Protein 1R6K (pdb70)

Structure (mmCIF, N/CA/C/O backbone):
data_1R6K
#
_entry.id   1R6K
#
_cell.length_a   54.86
_cell.length_b   169.90
_cell.length_c   46.11
_cell.angle_alpha   90.00
_cell.angle_beta   90.00
_cell.angle_gamma   90.00
#
_symmetry.space_group_name_H-M   'C 2 2 2'
#
loop_
_entity.id
_entity.type
_entity.pdbx_description
1 polymer 'HPV11 REGULATORY PROTEIN E2'
2 water water
#
loop_
_atom_site.group_PDB
_atom_site.id
_atom_site.type_symbol
_atom_site.label_atom_id
_atom_site.label_alt_id
_atom_site.label_comp_id
_atom_site.label_asym_id
_atom_site.label_entity_id
_atom_site.label_seq_id
_atom_site.pdbx_PDB_ins_code
_atom_site.Cartn_x
_atom_site.Cartn_y
_atom_site.Cartn_z
_atom_site.occupancy
_atom_site.B_iso_or_equiv
_atom_site.auth_seq_id
_atom_site.auth_comp_id
_atom_site.auth_asym_id
_atom_site.auth_atom_id
_atom_site.pdbx_PDB_model_num
ATOM 1 N N . ALA A 1 9 ? 52.947 22.791 32.489 1.00 59.23 3 ALA A N 1
ATOM 2 C CA . ALA A 1 9 ? 51.989 23.715 33.181 1.00 59.18 3 ALA A CA 1
ATOM 3 C C . ALA A 1 9 ? 52.532 25.144 33.120 1.00 58.95 3 ALA A C 1
ATOM 4 O O . ALA A 1 9 ? 52.019 25.997 32.383 1.00 58.91 3 ALA A O 1
ATOM 6 N N . ILE A 1 10 ? 53.585 25.382 33.900 1.00 58.70 4 ILE A N 1
ATOM 7 C CA . ILE A 1 10 ? 54.252 26.681 33.974 1.00 58.23 4 ILE A CA 1
ATOM 8 C C . ILE A 1 10 ? 54.689 27.162 32.585 1.00 57.77 4 ILE A C 1
ATOM 9 O O . ILE A 1 10 ? 54.431 28.311 32.201 1.00 57.83 4 ILE A O 1
ATOM 14 N N . ALA A 1 11 ? 55.346 26.276 31.839 1.00 57.27 5 ALA A N 1
ATOM 15 C CA . ALA A 1 11 ? 55.802 26.597 30.492 1.00 56.72 5 ALA A CA 1
ATOM 16 C C . ALA A 1 11 ? 54.606 26.977 29.610 1.00 56.45 5 ALA A C 1
ATOM 17 O O . ALA A 1 11 ? 54.742 27.757 28.654 1.00 56.46 5 ALA A O 1
ATOM 19 N N . LYS A 1 12 ? 53.437 26.423 29.929 1.00 55.58 6 LYS A N 1
ATOM 20 C CA . LYS A 1 12 ? 52.226 26.716 29.170 1.00 54.71 6 LYS A CA 1
ATOM 21 C C . LYS A 1 12 ? 51.590 28.008 29.689 1.00 54.01 6 LYS A C 1
ATOM 22 O O . LYS A 1 12 ? 51.208 28.885 28.905 1.00 54.17 6 LYS A O 1
ATOM 24 N N . ARG A 1 13 ? 51.483 28.135 31.011 1.00 52.89 7 ARG A N 1
ATOM 25 C CA . ARG A 1 13 ? 50.899 29.346 31.599 1.00 51.64 7 ARG A CA 1
ATOM 26 C C . ARG A 1 13 ? 51.711 30.578 31.167 1.00 50.42 7 ARG A C 1
ATOM 27 O O . ARG A 1 13 ? 51.150 31.577 30.698 1.00 50.22 7 ARG A O 1
ATOM 35 N N . LEU A 1 14 ? 53.032 30.498 31.316 1.00 48.81 8 LEU A N 1
ATOM 36 C CA . LEU A 1 14 ? 53.901 31.602 30.928 1.00 47.37 8 LEU A CA 1
ATOM 37 C C . LEU A 1 14 ? 53.641 31.916 29.464 1.00 46.70 8 LEU A C 1
ATOM 38 O O . LEU A 1 14 ? 53.580 33.075 29.068 1.00 45.89 8 LEU A O 1
ATOM 43 N N . ASP A 1 15 ? 53.471 30.860 28.675 1.00 46.21 9 ASP A N 1
ATOM 44 C CA . ASP A 1 15 ? 53.214 30.986 27.253 1.00 45.65 9 ASP A CA 1
ATOM 45 C C . ASP A 1 15 ? 51.897 31.706 27.023 1.00 45.13 9 ASP A C 1
ATOM 46 O O . ASP A 1 15 ? 51.838 32.696 26.296 1.00 45.45 9 ASP A O 1
ATOM 48 N N . ALA A 1 16 ? 50.830 31.215 27.637 1.00 44.81 10 ALA A N 1
ATOM 49 C CA . ALA A 1 16 ? 49.534 31.865 27.472 1.00 44.28 10 ALA A CA 1
ATOM 50 C C . ALA A 1 16 ? 49.719 33.335 27.843 1.00 43.90 10 ALA A C 1
ATOM 51 O O . ALA A 1 16 ? 49.376 34.235 27.075 1.00 43.67 10 ALA A O 1
ATOM 53 N N . CYS A 1 17 ? 50.298 33.559 29.016 1.00 43.57 11 CYS A N 1
ATOM 54 C CA . CYS A 1 17 ? 50.561 34.899 29.528 1.00 43.56 11 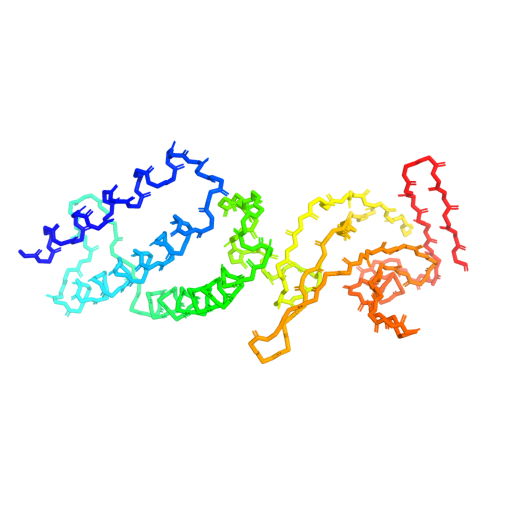CYS A CA 1
ATOM 55 C C . CYS A 1 17 ? 51.330 35.827 28.599 1.00 43.02 11 CYS A C 1
ATOM 56 O O . CYS A 1 17 ? 50.896 36.950 28.342 1.00 43.08 11 CYS A O 1
ATOM 59 N N . GLN A 1 18 ? 52.478 35.370 28.106 1.00 42.35 12 GLN A N 1
ATOM 60 C CA . GLN A 1 18 ? 53.297 36.209 27.237 1.00 42.01 12 GLN A CA 1
ATOM 61 C C . GLN A 1 18 ? 52.594 36.486 25.940 1.00 42.00 12 GLN A C 1
ATOM 62 O O . GLN A 1 18 ? 52.859 37.491 25.290 1.00 41.96 12 GLN A O 1
ATOM 68 N N . ASP A 1 19 ? 51.668 35.603 25.589 1.00 42.98 13 ASP A N 1
ATOM 69 C CA . ASP A 1 19 ? 50.870 35.756 24.376 1.00 43.76 13 ASP A CA 1
ATOM 70 C C . ASP A 1 19 ? 49.927 36.947 24.508 1.00 43.81 13 ASP A C 1
ATOM 71 O O . ASP A 1 19 ? 49.836 37.792 23.609 1.00 43.55 13 ASP A O 1
ATOM 76 N N . GLN A 1 20 ? 49.226 37.006 25.639 1.00 43.83 14 GLN A N 1
ATOM 77 C CA . GLN A 1 20 ? 48.282 38.089 25.919 1.00 43.82 14 GLN A CA 1
ATOM 78 C C . GLN A 1 20 ? 49.027 39.423 25.917 1.00 42.88 14 GLN A C 1
ATOM 79 O O . GLN A 1 20 ? 48.535 40.433 25.402 1.00 42.15 14 GLN A O 1
ATOM 85 N N . LEU A 1 21 ? 50.231 39.422 26.483 1.00 42.05 15 LEU A N 1
ATOM 86 C CA . LEU A 1 21 ? 51.036 40.641 26.509 1.00 40.94 15 LEU A CA 1
ATOM 87 C C . LEU A 1 21 ? 51.321 41.106 25.091 1.00 39.96 15 LEU A C 1
ATOM 88 O O . LEU A 1 21 ? 51.138 42.282 24.755 1.00 39.76 15 LEU A O 1
ATOM 93 N N . LEU A 1 22 ? 51.738 40.169 24.247 1.00 38.94 16 LEU A N 1
ATOM 94 C CA . LEU A 1 22 ? 52.060 40.499 22.874 1.00 37.79 16 LEU A CA 1
ATOM 95 C C . LEU A 1 22 ? 50.884 41.131 22.141 1.00 37.62 16 LEU A C 1
ATOM 96 O O . LEU A 1 22 ? 51.050 42.164 21.469 1.00 37.79 16 LEU A O 1
ATOM 101 N N . GLU A 1 23 ? 49.704 40.521 22.268 1.00 36.84 17 GLU A N 1
ATOM 102 C CA . GLU A 1 23 ? 48.514 41.044 21.615 1.00 36.54 17 GLU A CA 1
ATOM 103 C C . GLU A 1 23 ? 48.225 42.459 22.104 1.00 36.54 17 GLU A C 1
ATOM 104 O O . GLU A 1 23 ? 47.872 43.340 21.310 1.00 36.89 17 GLU A O 1
ATOM 106 N N . LEU A 1 24 ? 48.363 42.680 23.411 1.00 36.45 18 LEU A N 1
ATOM 107 C CA . LEU A 1 24 ? 48.107 43.999 23.971 1.00 36.29 18 LEU A CA 1
ATOM 108 C C . LEU A 1 24 ? 49.037 45.022 23.336 1.00 36.55 18 LEU A C 1
ATOM 109 O O . LEU A 1 24 ? 48.588 46.035 22.801 1.00 36.42 18 LEU A O 1
ATOM 114 N N . TYR A 1 25 ? 50.333 44.745 23.371 1.00 37.44 19 TYR A N 1
ATOM 115 C CA . TYR A 1 25 ? 51.324 45.645 22.781 1.00 38.65 19 TYR A CA 1
ATOM 116 C C . TYR A 1 25 ? 51.031 45.978 21.317 1.00 39.77 19 TYR A C 1
ATOM 117 O O . TYR A 1 25 ? 51.049 47.145 20.920 1.00 40.10 19 TYR A O 1
ATOM 126 N N . GLU A 1 26 ? 50.783 44.947 20.511 1.00 41.22 20 GLU A N 1
ATOM 127 C CA . GLU A 1 26 ? 50.514 45.152 19.092 1.00 43.06 20 GLU A CA 1
ATOM 128 C C . GLU A 1 26 ? 49.174 45.823 18.859 1.00 43.04 20 GLU A C 1
ATOM 129 O O . GLU A 1 26 ? 48.907 46.345 17.775 1.00 43.43 20 GLU A O 1
ATOM 135 N N . GLU A 1 27 ? 48.334 45.810 19.882 1.00 43.31 21 GLU A N 1
ATOM 136 C CA . GLU A 1 27 ? 47.006 46.384 19.787 1.00 43.68 21 GLU A CA 1
ATOM 137 C C . GLU A 1 27 ? 46.971 47.897 19.905 1.00 43.39 21 GLU A C 1
ATOM 138 O O . GLU A 1 27 ? 46.085 48.533 19.350 1.00 42.94 21 GLU A O 1
ATOM 144 N N . ASN A 1 28 ? 47.921 48.473 20.637 1.00 43.72 22 ASN A N 1
ATOM 145 C CA . ASN A 1 28 ? 47.971 49.925 20.818 1.00 43.81 22 ASN A CA 1
ATOM 146 C C . ASN A 1 28 ? 46.617 50.499 21.196 1.00 43.05 22 ASN A C 1
ATOM 147 O O . ASN A 1 28 ? 46.134 51.445 20.571 1.00 42.98 22 ASN A O 1
ATOM 152 N N . SER A 1 29 ? 45.999 49.923 22.216 1.00 42.57 23 SER A N 1
ATOM 153 C CA . SER A 1 29 ? 44.689 50.380 22.660 1.00 42.41 23 SER A CA 1
ATOM 154 C C . SER A 1 29 ? 44.723 51.790 23.262 1.00 42.41 23 SER A C 1
ATOM 155 O O . SER A 1 29 ? 45.770 52.289 23.707 1.00 42.19 23 SER A O 1
ATOM 158 N N . ILE A 1 30 ? 43.556 52.424 23.265 1.00 41.97 24 ILE A N 1
ATOM 159 C CA . ILE A 1 30 ? 43.398 53.762 23.794 1.00 41.41 24 ILE A CA 1
ATOM 160 C C . ILE A 1 30 ? 42.561 53.669 25.064 1.00 41.28 24 ILE A C 1
ATOM 161 O O . ILE A 1 30 ? 42.357 54.659 25.752 1.00 41.04 24 ILE A O 1
ATOM 166 N N . ASP A 1 31 ? 42.090 52.463 25.377 1.00 41.63 25 ASP A N 1
ATOM 167 C CA . ASP A 1 31 ? 41.297 52.246 26.582 1.00 41.94 25 ASP A CA 1
ATOM 168 C C . ASP A 1 31 ? 42.167 51.774 27.749 1.00 41.63 25 ASP A C 1
ATOM 169 O O . ASP A 1 31 ? 42.864 50.753 27.685 1.00 41.11 25 ASP A O 1
ATOM 174 N N . ILE A 1 32 ? 42.088 52.564 28.814 1.00 41.13 26 ILE A N 1
ATOM 175 C CA . ILE A 1 32 ? 42.804 52.378 30.059 1.00 40.28 26 ILE A CA 1
ATOM 176 C C . ILE A 1 32 ? 42.601 50.992 30.657 1.00 40.38 26 ILE A C 1
ATOM 177 O O . ILE A 1 32 ? 43.480 50.476 31.339 1.00 40.67 26 ILE A O 1
ATOM 182 N N . HIS A 1 33 ? 41.4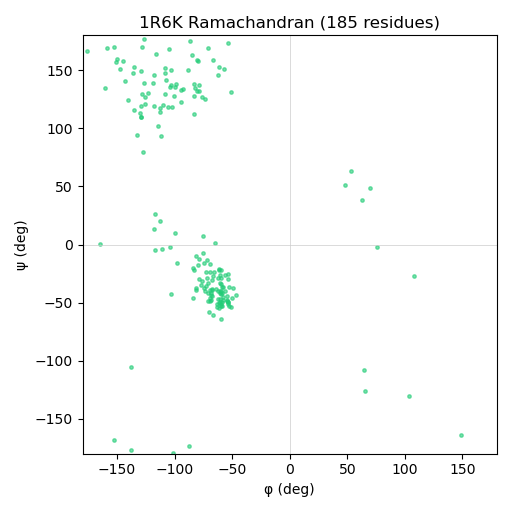47 50.384 30.405 1.00 40.70 27 HIS A N 1
ATOM 183 C CA . HIS A 1 33 ? 41.166 49.052 30.950 1.00 41.03 27 HIS A CA 1
ATOM 184 C C . HIS A 1 33 ? 42.072 47.976 30.354 1.00 41.27 27 HIS A C 1
ATOM 185 O O . HIS A 1 33 ? 42.353 46.952 30.989 1.00 41.66 27 HIS A O 1
ATOM 192 N N . LYS A 1 34 ? 42.539 48.219 29.136 1.00 41.64 28 LYS A N 1
ATOM 193 C CA . LYS A 1 34 ? 43.439 47.292 28.468 1.00 41.69 28 LYS A CA 1
ATOM 194 C C . LYS A 1 34 ? 44.817 47.417 29.102 1.00 40.99 28 LYS A C 1
ATOM 195 O O . LYS A 1 34 ? 45.534 46.421 29.273 1.00 41.88 28 LYS A O 1
ATOM 201 N N . HIS A 1 35 ? 45.192 48.644 29.449 1.00 39.38 29 HIS A N 1
ATOM 202 C CA . HIS A 1 35 ? 46.493 48.878 30.064 1.00 38.32 29 HIS A CA 1
ATOM 203 C C . HIS A 1 35 ? 46.534 48.373 31.495 1.00 38.18 29 HIS A C 1
ATOM 204 O O . HIS A 1 35 ? 47.601 48.078 32.026 1.00 37.59 29 HIS A O 1
ATOM 211 N N . ILE A 1 36 ? 45.365 48.271 32.119 1.00 38.13 30 ILE A N 1
ATOM 212 C CA . ILE A 1 36 ? 45.295 47.722 33.455 1.00 37.83 30 ILE A CA 1
ATOM 213 C C . ILE A 1 36 ? 45.574 46.241 33.297 1.00 38.52 30 ILE A C 1
ATOM 214 O O . ILE A 1 36 ? 46.154 45.606 34.170 1.00 38.65 30 ILE A O 1
ATOM 219 N N . MET A 1 37 ? 45.137 45.685 32.175 1.00 39.31 31 MET A N 1
ATOM 220 C CA . MET A 1 37 ? 45.388 44.267 31.876 1.00 40.22 31 MET A CA 1
ATOM 221 C C . MET A 1 37 ? 46.867 44.024 31.587 1.00 40.12 31 MET A C 1
ATOM 222 O O . MET A 1 37 ? 47.463 43.057 32.073 1.00 40.51 31 MET A O 1
ATOM 227 N N . HIS A 1 38 ? 47.460 44.886 30.771 1.00 39.43 32 HIS A N 1
ATOM 228 C CA . HIS A 1 38 ? 48.889 44.754 30.475 1.00 38.81 32 HIS A CA 1
ATOM 229 C C . HIS A 1 38 ? 49.654 44.632 31.799 1.00 37.77 32 HIS A C 1
ATOM 230 O O . HIS A 1 38 ? 50.396 43.675 32.015 1.00 37.36 32 HIS A O 1
ATOM 237 N N . TRP A 1 39 ? 49.440 45.591 32.696 1.00 36.56 33 TRP A N 1
ATOM 238 C CA . TRP A 1 39 ? 50.088 45.565 34.000 1.00 35.34 33 TRP A CA 1
ATOM 239 C C . TRP A 1 39 ? 49.719 44.299 34.788 1.00 36.19 33 TRP A C 1
ATOM 240 O O . TRP A 1 39 ? 50.547 43.760 35.549 1.00 35.73 33 TRP A O 1
ATOM 251 N N . LYS A 1 40 ? 48.487 43.814 34.610 1.00 36.10 34 LYS A N 1
ATOM 252 C CA . LYS A 1 40 ? 48.080 42.606 35.319 1.00 36.91 34 LYS A CA 1
ATOM 253 C C . LYS A 1 40 ? 48.867 41.408 34.738 1.00 37.07 34 LYS A C 1
ATOM 254 O O . LYS A 1 40 ? 49.311 40.520 35.478 1.00 36.53 34 LYS A O 1
ATOM 260 N N . CYS A 1 41 ? 49.064 41.391 33.419 1.00 37.01 35 CYS A N 1
ATOM 261 C CA . CYS A 1 41 ? 49.833 40.314 32.802 1.00 37.69 35 CYS A CA 1
ATOM 262 C C . CYS A 1 41 ? 51.315 40.453 33.169 1.00 37.68 35 CYS A C 1
ATOM 263 O O . CYS A 1 41 ? 51.986 39.462 33.452 1.00 37.69 35 CYS A O 1
ATOM 266 N N . ILE A 1 42 ? 51.842 41.674 33.146 1.00 37.55 36 ILE A N 1
ATOM 267 C CA . ILE A 1 42 ? 53.241 41.863 33.524 1.00 37.13 36 ILE A CA 1
ATOM 268 C C . ILE A 1 42 ? 53.461 41.219 34.895 1.00 38.02 36 ILE A C 1
ATOM 269 O O . ILE A 1 42 ? 54.519 40.640 35.162 1.00 38.15 36 ILE A O 1
ATOM 274 N N . ARG A 1 43 ? 52.468 41.319 35.771 1.00 38.63 37 ARG A N 1
ATOM 275 C CA . ARG A 1 43 ? 52.614 40.734 37.105 1.00 40.40 37 ARG A CA 1
ATOM 276 C C . ARG A 1 43 ? 52.652 39.195 37.020 1.00 40.31 37 ARG A C 1
ATOM 277 O O . ARG A 1 43 ? 53.481 38.545 37.657 1.00 39.36 37 ARG A O 1
ATOM 285 N N . LEU A 1 44 ? 51.759 38.629 36.208 1.00 41.45 38 LEU A N 1
ATOM 286 C CA . LEU A 1 44 ? 51.670 37.183 36.028 1.00 41.81 38 LEU A CA 1
ATOM 287 C C . LEU A 1 44 ? 52.976 36.659 35.443 1.00 42.31 38 LEU A C 1
ATOM 288 O O . LEU A 1 44 ? 53.516 35.675 35.941 1.00 43.18 38 LEU A O 1
ATOM 293 N N . GLU A 1 45 ? 53.486 37.322 34.404 1.00 42.63 39 GLU A N 1
ATOM 294 C CA . GLU A 1 45 ? 54.742 36.915 33.767 1.00 43.21 39 GLU A CA 1
ATOM 295 C C . GLU A 1 45 ? 55.886 36.933 34.778 1.00 43.32 39 GLU A C 1
ATOM 296 O O . GLU A 1 45 ? 56.777 36.091 34.750 1.00 43.39 39 GLU A O 1
ATOM 302 N N . SER A 1 46 ? 55.857 37.906 35.674 1.00 44.28 40 SER A N 1
ATOM 303 C CA . SER A 1 46 ? 56.887 38.052 36.692 1.00 45.22 40 SER A CA 1
ATOM 304 C C . SER A 1 46 ? 56.692 37.029 37.803 1.00 45.92 40 SER A C 1
ATOM 305 O O . SER A 1 46 ? 57.656 36.585 38.442 1.00 45.94 40 SER A O 1
ATOM 308 N N . VAL A 1 47 ? 55.435 36.674 38.057 1.00 46.30 41 VAL A N 1
ATOM 309 C CA . VAL A 1 47 ? 55.155 35.672 39.069 1.00 46.45 41 VAL A CA 1
ATOM 310 C C . VAL A 1 47 ? 55.739 34.397 38.475 1.00 46.73 41 VAL A C 1
ATOM 311 O O . VAL A 1 47 ? 56.654 33.802 39.037 1.00 46.87 41 VAL A O 1
ATOM 315 N N . LEU A 1 48 ? 55.220 34.005 37.312 1.00 46.80 42 LEU A N 1
ATOM 316 C CA . LEU A 1 48 ? 55.660 32.781 36.651 1.00 46.93 42 LEU A CA 1
ATOM 317 C C . LEU A 1 48 ? 57.165 32.674 36.425 1.00 47.10 42 LEU A C 1
ATOM 318 O O . LEU A 1 48 ? 57.762 31.650 36.758 1.00 46.76 42 LEU A O 1
ATOM 323 N N . LEU A 1 49 ? 57.786 33.713 35.873 1.00 47.62 43 LEU A N 1
ATOM 324 C CA . LEU A 1 49 ? 59.223 33.646 35.631 1.00 48.64 43 LEU A CA 1
ATOM 325 C C . LEU A 1 49 ? 59.926 33.459 36.958 1.00 49.56 43 LEU A C 1
ATOM 326 O O . LEU A 1 49 ? 61.022 32.907 37.018 1.00 49.75 43 LEU A O 1
ATOM 331 N N . HIS A 1 50 ? 59.286 33.919 38.026 1.00 51.06 44 HIS A N 1
ATOM 332 C CA . HIS A 1 50 ? 59.843 33.781 39.370 1.00 52.10 44 HIS A CA 1
ATOM 333 C C . HIS A 1 50 ? 59.805 32.298 39.733 1.00 53.09 44 HIS A C 1
ATOM 334 O O . HIS A 1 50 ? 60.801 31.720 40.196 1.00 53.15 44 HIS A O 1
ATOM 341 N N . LYS A 1 51 ? 58.639 31.696 39.508 1.00 53.99 45 LYS A N 1
ATOM 342 C CA . LYS A 1 51 ? 58.412 30.281 39.772 1.00 55.02 45 LYS A CA 1
ATOM 343 C C . LYS A 1 51 ? 59.345 29.446 38.891 1.00 55.53 45 LYS A C 1
ATOM 344 O O . LYS A 1 51 ? 59.906 28.443 39.341 1.00 55.49 45 LYS A O 1
ATOM 350 N N . ALA A 1 52 ? 59.515 29.875 37.638 1.00 56.17 46 ALA A N 1
ATOM 351 C CA . ALA A 1 52 ? 60.388 29.193 36.668 1.00 56.48 46 ALA A CA 1
ATOM 352 C C . ALA A 1 52 ? 61.860 29.097 37.107 1.00 56.59 46 ALA A C 1
ATOM 353 O O . ALA A 1 52 ? 62.450 28.016 37.065 1.00 56.58 46 ALA A O 1
ATOM 355 N N . LYS A 1 53 ? 62.461 30.213 37.511 1.00 56.84 47 LYS A N 1
ATOM 356 C CA . 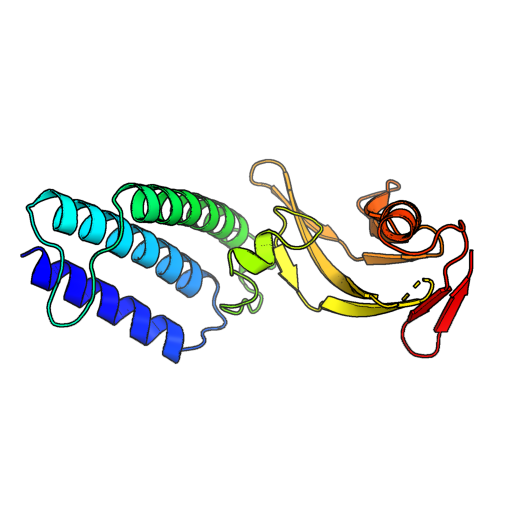LYS A 1 53 ? 63.853 30.171 37.956 1.00 57.78 47 LYS A CA 1
ATOM 357 C C . LYS A 1 53 ? 63.926 29.528 39.350 1.00 58.86 47 LYS A C 1
ATOM 358 O O . LYS A 1 53 ? 64.996 29.113 39.818 1.00 58.65 47 LYS A O 1
ATOM 364 N N . GLN A 1 54 ? 62.777 29.454 40.012 1.00 59.93 48 GLN A N 1
ATOM 365 C CA . GLN A 1 54 ? 62.714 28.840 41.327 1.00 61.28 48 GLN A CA 1
ATOM 366 C C . GLN A 1 54 ? 62.835 27.323 41.158 1.00 62.02 48 GLN A C 1
ATOM 367 O O . GLN A 1 54 ? 63.522 26.660 41.931 1.00 62.58 48 GLN A O 1
ATOM 369 N N . MET A 1 55 ? 62.177 26.789 40.128 1.00 62.84 49 MET A N 1
ATOM 370 C CA . MET A 1 55 ? 62.192 25.355 39.845 1.00 63.28 49 MET A CA 1
ATOM 371 C C . MET A 1 55 ? 63.476 24.815 39.218 1.00 63.41 49 MET A C 1
ATOM 372 O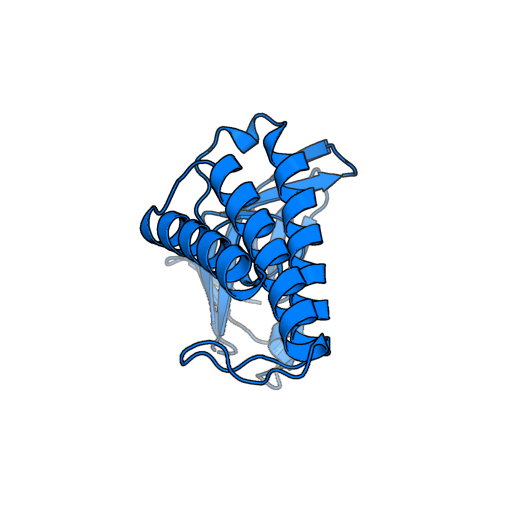 O . MET A 1 55 ? 63.507 23.653 38.808 1.00 63.73 49 MET A O 1
ATOM 377 N N . GLY A 1 56 ? 64.519 25.635 39.117 1.00 63.52 50 GLY A N 1
ATOM 378 C CA . GLY A 1 56 ? 65.766 25.147 38.541 1.00 63.49 50 GLY A CA 1
ATOM 379 C C . GLY A 1 56 ? 66.123 25.669 37.156 1.00 63.44 50 GLY A C 1
ATOM 380 O O . GLY A 1 56 ? 67.301 25.749 36.788 1.00 63.65 50 GLY A O 1
ATOM 381 N N . LEU A 1 57 ? 65.108 26.032 36.384 1.00 63.05 51 LEU A N 1
ATOM 382 C CA . LEU A 1 57 ? 65.316 26.536 35.037 1.00 62.59 51 LEU A CA 1
ATOM 383 C C . LEU A 1 57 ? 66.292 27.715 34.989 1.00 62.15 51 LEU A C 1
ATOM 384 O O . LEU A 1 57 ? 66.734 28.216 36.023 1.00 62.54 51 LEU A O 1
ATOM 389 N N . SER A 1 58 ? 66.635 28.134 33.775 1.00 61.55 52 SER A N 1
ATOM 390 C CA . SER A 1 58 ? 67.540 29.260 33.530 1.00 61.05 52 SER A CA 1
ATOM 391 C C . SER A 1 58 ? 67.345 29.627 32.057 1.00 60.75 52 SER A C 1
ATOM 392 O O . SER A 1 58 ? 67.980 30.541 31.520 1.00 60.60 52 SER A O 1
ATOM 395 N N . HIS A 1 59 ? 66.454 28.874 31.422 1.00 60.14 53 HIS A N 1
ATOM 396 C CA . HIS A 1 59 ? 66.105 29.043 30.025 1.00 59.72 53 HIS A CA 1
ATOM 397 C C . HIS A 1 59 ? 64.757 28.369 29.792 1.00 59.54 53 HIS A C 1
ATOM 398 O O . HIS A 1 59 ? 64.512 27.251 30.271 1.00 59.90 53 HIS A O 1
ATOM 405 N N . ILE A 1 60 ? 63.875 29.062 29.083 1.00 58.36 54 ILE A N 1
ATOM 406 C CA . ILE A 1 60 ? 62.565 28.525 28.748 1.00 57.41 54 ILE A CA 1
ATOM 407 C C . ILE A 1 60 ? 62.468 28.756 27.252 1.00 56.54 54 ILE A C 1
ATOM 408 O O . ILE A 1 60 ? 62.410 29.905 26.797 1.00 56.71 54 ILE A O 1
ATOM 413 N N . GLY A 1 61 ? 62.459 27.677 26.478 1.00 55.16 55 GLY A N 1
ATOM 414 C CA . GLY A 1 61 ? 62.441 27.855 25.040 1.00 53.61 55 GLY A CA 1
ATOM 415 C C . GLY A 1 61 ? 63.785 28.507 24.760 1.00 52.39 55 GLY A C 1
ATOM 416 O O . GL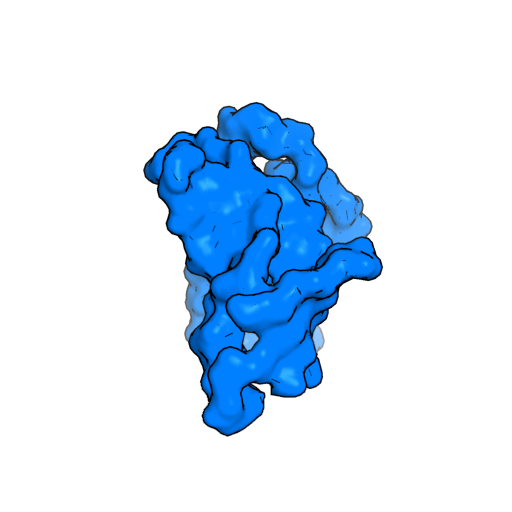Y A 1 61 ? 64.826 27.987 25.178 1.00 52.02 55 GLY A O 1
ATOM 417 N N . LEU A 1 62 ? 63.787 29.647 24.084 1.00 51.01 56 LEU A N 1
ATOM 418 C CA . LEU A 1 62 ? 65.048 30.319 23.815 1.00 50.10 56 LEU A CA 1
ATOM 419 C C . LEU A 1 62 ? 65.236 31.532 24.722 1.00 50.34 56 LEU A C 1
ATOM 420 O O . LEU A 1 62 ? 66.264 32.195 24.659 1.00 50.44 56 LEU A O 1
ATOM 425 N N . GLN A 1 63 ? 64.239 31.816 25.562 1.00 50.56 57 GLN A N 1
ATOM 426 C CA . GLN A 1 63 ? 64.272 32.975 26.466 1.00 50.02 57 GLN A CA 1
ATOM 427 C C . GLN A 1 63 ? 65.077 32.750 27.737 1.00 49.42 57 GLN A C 1
ATOM 428 O O . GLN A 1 63 ? 64.908 31.743 28.422 1.00 49.42 57 GLN A O 1
ATOM 434 N N . VAL A 1 64 ? 65.939 33.703 28.066 1.00 48.48 58 VAL A N 1
ATOM 435 C CA . VAL A 1 64 ? 66.744 33.589 29.279 1.00 47.44 58 VAL A CA 1
ATOM 436 C C . VAL A 1 64 ? 65.890 33.966 30.492 1.00 47.34 58 VAL A C 1
ATOM 437 O O . VAL A 1 64 ? 65.213 34.987 30.479 1.00 46.86 58 VAL A O 1
ATOM 441 N N . VAL A 1 65 ? 65.914 33.150 31.537 1.00 47.27 59 VAL A N 1
ATOM 442 C CA . VAL A 1 65 ? 65.159 33.471 32.741 1.00 46.46 59 VAL A CA 1
ATOM 443 C C . VAL A 1 65 ? 65.946 34.513 33.518 1.00 47.36 59 VAL A C 1
ATOM 444 O O . VAL A 1 65 ? 67.165 34.408 33.641 1.00 47.98 59 VAL A O 1
ATOM 448 N N . PRO A 1 66 ? 65.268 35.540 34.046 1.00 47.82 60 PRO A N 1
ATOM 449 C CA . PRO A 1 66 ? 65.992 36.577 34.794 1.00 46.29 60 PRO A CA 1
ATOM 450 C C . PRO A 1 66 ? 66.215 36.285 36.279 1.00 47.40 60 PRO A C 1
ATOM 451 O O . PRO A 1 66 ? 65.732 35.281 36.819 1.00 47.23 60 PRO A O 1
ATOM 455 N N . PRO A 1 67 ? 66.962 37.166 36.965 1.00 48.63 61 PRO A N 1
ATOM 456 C CA . PRO A 1 67 ? 67.236 36.998 38.400 1.00 47.92 61 PRO A CA 1
ATOM 457 C C . PRO A 1 67 ? 65.947 37.027 39.226 1.00 48.88 61 PRO A C 1
ATOM 458 O O . PRO A 1 67 ? 64.952 37.655 38.827 1.00 49.52 61 PRO A O 1
ATOM 462 N N . LEU A 1 68 ? 65.956 36.355 40.374 1.00 49.23 62 LEU A N 1
ATOM 463 C CA . LEU A 1 68 ? 64.767 36.333 41.226 1.00 49.44 62 LEU A CA 1
ATOM 464 C C . LEU A 1 68 ? 64.379 37.737 41.686 1.00 49.26 62 LEU A C 1
ATOM 465 O O . LEU A 1 68 ? 63.195 38.039 41.863 1.00 49.41 62 LEU A O 1
ATOM 470 N N . THR A 1 69 ? 65.387 38.583 41.887 1.00 48.81 63 THR A N 1
ATOM 471 C CA . THR A 1 69 ? 65.160 39.944 42.336 1.00 48.22 63 THR A CA 1
ATOM 472 C C . THR A 1 69 ? 64.534 40.735 41.215 1.00 47.25 63 THR A C 1
ATOM 473 O O . THR A 1 69 ? 63.535 41.422 41.421 1.00 47.53 63 THR A O 1
ATOM 477 N N . VAL A 1 70 ? 65.128 40.618 40.028 1.00 46.74 64 VAL A N 1
ATOM 478 C CA . VAL A 1 70 ? 64.654 41.287 38.817 1.00 45.51 64 VAL A CA 1
ATOM 479 C C . VAL A 1 70 ? 63.134 41.115 38.662 1.00 45.12 64 VAL A C 1
ATOM 480 O O . VAL A 1 70 ? 62.416 42.071 38.346 1.00 44.65 64 VAL A O 1
ATOM 484 N N . SER A 1 71 ? 62.644 39.906 38.914 1.00 44.57 65 SER A N 1
ATOM 485 C CA . SER A 1 71 ? 61.214 39.632 38.804 1.00 44.25 65 SER A CA 1
ATOM 486 C C . SER A 1 71 ? 60.452 40.182 39.999 1.00 43.76 65 SER A C 1
ATOM 487 O O . SER A 1 71 ? 59.297 40.615 39.875 1.00 43.62 65 SER A O 1
ATOM 490 N N . GLU A 1 72 ? 61.085 40.148 41.166 1.00 42.88 66 GLU A N 1
ATOM 491 C CA . GLU A 1 72 ? 60.439 40.665 42.366 1.00 42.21 66 GLU A CA 1
ATOM 492 C C . GLU A 1 72 ? 60.138 42.155 42.131 1.00 41.64 66 GLU A C 1
ATOM 493 O O . GLU A 1 72 ? 59.010 42.607 42.334 1.00 41.54 66 GLU A O 1
ATOM 495 N N . THR A 1 73 ? 61.144 42.901 41.674 1.00 40.97 67 THR A N 1
ATOM 496 C CA . THR A 1 73 ? 60.992 44.324 41.394 1.00 40.47 67 THR A CA 1
ATOM 497 C C . THR A 1 73 ? 59.924 44.629 40.353 1.00 40.57 67 THR A C 1
ATOM 498 O O . THR A 1 73 ? 59.018 45.444 40.575 1.00 40.83 67 THR A O 1
ATOM 502 N N . LYS A 1 74 ? 60.037 43.976 39.207 1.00 39.97 68 LYS A N 1
ATOM 503 C CA . LYS A 1 74 ? 59.094 44.195 38.133 1.00 39.45 68 LYS A CA 1
ATOM 504 C C . LYS A 1 74 ? 57.682 43.815 38.598 1.00 38.52 68 LYS A C 1
ATOM 505 O O . LYS A 1 74 ? 56.710 44.515 38.317 1.00 38.35 68 LYS A O 1
ATOM 511 N N . GLY A 1 75 ? 57.560 42.706 39.317 1.00 37.96 69 GLY A N 1
ATOM 512 C CA . GLY A 1 75 ? 56.245 42.322 39.797 1.00 37.02 69 GLY A CA 1
ATOM 513 C C . GLY A 1 75 ? 55.715 43.369 40.769 1.00 36.84 69 GLY A C 1
ATOM 514 O O . GLY A 1 75 ? 54.527 43.710 40.778 1.00 36.81 69 GLY A O 1
ATOM 515 N N . HIS A 1 76 ? 56.614 43.903 41.587 1.00 36.74 70 HIS A N 1
ATOM 516 C CA . HIS A 1 76 ? 56.238 44.904 42.574 1.00 36.79 70 HIS A CA 1
ATOM 517 C C . HIS A 1 76 ? 55.724 46.164 41.893 1.00 36.85 70 HIS A C 1
ATOM 518 O O . HIS A 1 76 ? 54.632 46.661 42.215 1.00 36.18 70 HIS A O 1
ATOM 525 N N . ASN A 1 77 ? 56.504 46.681 40.949 1.00 37.19 71 ASN A N 1
ATOM 526 C CA . ASN A 1 77 ? 56.087 47.884 40.232 1.00 37.92 71 ASN A CA 1
ATOM 527 C C . ASN A 1 77 ? 54.757 47.679 39.517 1.00 38.40 71 ASN A C 1
ATOM 528 O O . ASN A 1 77 ? 53.903 48.567 39.520 1.00 39.09 71 ASN A O 1
ATOM 533 N N . ALA A 1 78 ? 54.574 46.517 38.901 1.00 38.29 72 ALA A N 1
ATOM 534 C CA . ALA A 1 78 ? 53.333 46.238 38.178 1.00 38.43 72 ALA A CA 1
ATOM 535 C C . ALA A 1 78 ? 52.090 46.439 39.035 1.00 38.46 72 ALA A C 1
ATOM 536 O O . ALA A 1 78 ? 51.132 47.072 38.606 1.00 38.43 72 ALA A O 1
ATOM 538 N N . ILE A 1 79 ? 52.106 45.893 40.248 1.00 39.50 73 ILE A N 1
ATOM 539 C CA . ILE A 1 79 ? 50.972 46.004 41.172 1.00 40.38 73 ILE A CA 1
ATOM 540 C C . ILE A 1 79 ? 50.689 47.454 41.552 1.00 40.48 73 ILE A C 1
ATOM 541 O O . ILE A 1 79 ? 49.547 47.821 41.851 1.00 40.56 73 ILE A O 1
ATOM 546 N N . GLU A 1 80 ? 51.738 48.270 41.529 1.00 40.67 74 GLU A N 1
ATOM 547 C CA . GLU A 1 80 ? 51.639 49.693 41.850 1.00 40.82 74 GLU A CA 1
ATOM 548 C C . GLU A 1 80 ? 50.877 50.331 40.696 1.00 40.27 74 GLU A C 1
ATOM 549 O O . GLU A 1 80 ? 49.829 50.935 40.885 1.00 39.69 74 GLU A O 1
ATOM 555 N N . MET A 1 81 ? 51.410 50.181 39.492 1.00 40.52 75 MET A N 1
ATOM 556 C CA . MET A 1 81 ? 50.775 50.722 38.291 1.00 40.66 75 MET A CA 1
ATOM 557 C C . MET A 1 81 ? 49.363 50.164 38.135 1.00 40.24 75 MET A C 1
ATOM 558 O O . MET A 1 81 ? 48.442 50.864 37.688 1.00 39.36 75 MET A O 1
ATOM 563 N N . GLN A 1 82 ? 49.195 48.897 38.504 1.00 39.68 76 GLN A N 1
ATOM 564 C CA . GLN A 1 82 ? 47.891 48.258 38.397 1.00 39.90 76 GLN A CA 1
ATOM 565 C C . GLN A 1 82 ? 46.877 48.968 39.267 1.00 40.05 76 GLN A C 1
ATOM 566 O O . GLN A 1 82 ? 45.798 49.328 38.809 1.00 40.70 76 GLN A O 1
ATOM 572 N N . MET A 1 83 ? 47.235 49.178 40.528 1.00 40.07 77 MET A N 1
ATOM 573 C CA . MET A 1 83 ? 46.330 49.824 41.468 1.00 39.89 77 MET A CA 1
ATOM 574 C C . MET A 1 83 ? 46.051 51.288 41.179 1.00 39.80 77 MET A C 1
ATOM 575 O O . MET A 1 83 ? 44.923 51.744 41.334 1.00 40.94 77 MET A O 1
ATOM 580 N N . HIS A 1 84 ? 47.057 52.031 40.752 1.00 39.32 78 HIS A N 1
ATOM 581 C CA . HIS A 1 84 ? 46.833 53.438 40.466 1.00 38.08 78 HIS A CA 1
ATOM 582 C C . HIS A 1 84 ? 45.929 53.635 39.270 1.00 37.40 78 HIS A C 1
ATOM 583 O O . HIS A 1 84 ? 45.085 54.534 39.270 1.00 36.86 78 HIS A O 1
ATOM 590 N N . LEU A 1 85 ? 46.085 52.788 38.260 1.00 36.83 79 LEU A N 1
ATOM 591 C CA . LEU A 1 85 ? 45.256 52.900 37.067 1.00 37.27 79 LEU A CA 1
ATOM 592 C C . LEU A 1 85 ? 43.806 52.555 37.357 1.00 38.02 79 LEU A C 1
ATOM 593 O O . LEU A 1 85 ? 42.882 53.235 36.878 1.00 37.76 79 LEU A O 1
ATOM 598 N N . GLU A 1 86 ? 43.601 51.503 38.143 1.00 39.03 80 GLU A N 1
ATOM 599 C CA . GLU A 1 86 ? 42.249 51.102 38.483 1.00 40.25 80 GLU A CA 1
ATOM 600 C C . GLU A 1 86 ? 41.523 52.228 39.196 1.00 40.26 80 GLU A C 1
ATOM 601 O O . GLU A 1 86 ? 40.337 52.473 38.937 1.00 40.45 80 GLU A O 1
ATOM 607 N N . SER A 1 87 ? 42.233 52.927 40.080 1.00 40.35 81 SER A N 1
ATOM 608 C CA . SER A 1 87 ? 41.625 54.039 40.803 1.00 40.29 81 SER A CA 1
ATOM 609 C C . SER A 1 87 ? 41.200 55.085 39.777 1.00 40.16 81 SER A C 1
ATOM 610 O O . SER A 1 87 ? 40.035 55.456 39.719 1.00 40.16 81 SER A O 1
ATOM 613 N N . LEU A 1 88 ? 42.143 55.528 38.943 1.00 40.36 82 LEU A N 1
ATOM 614 C CA . LEU A 1 88 ? 41.871 56.532 37.912 1.00 39.96 82 LEU A CA 1
ATOM 615 C C . LEU A 1 88 ? 40.712 56.134 37.010 1.00 40.69 82 LEU A C 1
ATOM 616 O O . LEU A 1 88 ? 39.842 56.946 36.695 1.00 41.12 82 LEU A O 1
ATOM 621 N N . ALA A 1 89 ? 40.710 54.875 36.596 1.00 41.21 83 ALA A N 1
ATOM 622 C CA . ALA A 1 89 ? 39.680 54.347 35.706 1.00 41.89 83 ALA A CA 1
ATOM 623 C C . ALA A 1 89 ? 38.233 54.559 36.175 1.00 42.35 83 ALA A C 1
ATOM 624 O O . ALA A 1 89 ? 37.310 54.587 35.356 1.00 42.25 83 ALA A O 1
ATOM 626 N N . LYS A 1 90 ? 38.038 54.694 37.483 1.00 43.14 84 LYS A N 1
ATOM 627 C CA . LYS A 1 90 ? 36.702 54.911 38.049 1.00 43.80 84 LYS A CA 1
ATOM 628 C C . LYS A 1 90 ? 36.205 56.341 37.828 1.00 44.14 84 LYS A C 1
ATOM 629 O O . LYS A 1 90 ? 35.045 56.652 38.124 1.00 44.91 84 LYS A O 1
ATOM 635 N N . THR A 1 91 ? 37.070 57.213 37.314 1.00 43.85 85 THR A N 1
ATOM 636 C CA . THR A 1 91 ? 36.670 58.599 37.102 1.00 43.13 85 THR A CA 1
ATOM 637 C C . THR A 1 91 ? 36.312 58.961 35.680 1.00 42.67 85 THR A C 1
ATOM 638 O O . THR A 1 91 ? 36.358 58.139 34.767 1.00 42.94 85 THR A O 1
ATOM 642 N N . GLN A 1 92 ? 35.959 60.223 35.511 1.00 42.64 86 GLN A N 1
ATOM 643 C CA . GLN A 1 92 ? 35.575 60.767 34.222 1.00 42.43 86 GLN A CA 1
ATOM 644 C C . GLN A 1 92 ? 36.819 60.867 33.362 1.00 42.06 86 GLN A C 1
ATOM 645 O O . GLN A 1 92 ? 36.732 61.094 32.145 1.00 42.00 86 GLN A O 1
ATOM 651 N N . TYR A 1 93 ? 37.978 60.733 34.006 1.00 41.27 87 TYR A N 1
ATOM 652 C CA . TYR A 1 93 ? 39.246 60.825 33.299 1.00 40.95 87 TYR A CA 1
ATOM 653 C C . TYR A 1 93 ? 39.554 59.473 32.691 1.00 40.96 87 TYR A C 1
ATOM 654 O O . TYR A 1 93 ? 40.313 59.360 31.736 1.00 40.97 87 TYR A O 1
ATOM 663 N N . GLY A 1 94 ? 38.942 58.439 33.244 1.00 41.51 88 GLY A N 1
ATOM 664 C CA . GLY A 1 94 ? 39.174 57.107 32.727 1.00 41.71 88 GLY A CA 1
ATOM 665 C C . GLY A 1 94 ? 38.589 56.886 31.344 1.00 41.89 88 GLY A C 1
ATOM 666 O O . GLY A 1 94 ? 39.059 56.010 30.628 1.00 42.41 88 GLY A O 1
ATOM 667 N N . VAL A 1 95 ? 37.574 57.660 30.959 1.00 41.62 89 VAL A N 1
ATOM 668 C CA . VAL A 1 95 ? 36.955 57.481 29.649 1.00 41.73 89 VAL A CA 1
ATOM 669 C C . VAL A 1 95 ? 37.761 58.174 28.564 1.00 41.73 89 VAL A C 1
ATOM 670 O O . VAL A 1 95 ? 37.495 58.005 27.365 1.00 41.90 89 VAL A O 1
ATOM 674 N N . GLU A 1 96 ? 38.739 58.969 28.986 1.00 41.47 90 GLU A N 1
ATOM 675 C CA . GLU A 1 96 ? 39.593 59.671 28.037 1.00 41.57 90 GLU A CA 1
ATOM 676 C C . GLU A 1 96 ? 40.499 58.647 27.351 1.00 41.12 90 GLU A C 1
ATOM 677 O O . GLU A 1 96 ? 40.562 57.480 27.762 1.00 41.29 90 GLU A O 1
ATOM 683 N N . PRO A 1 97 ? 41.197 59.063 26.287 1.00 40.63 91 PRO A N 1
ATOM 684 C CA . PRO A 1 97 ? 42.105 58.161 25.565 1.00 40.56 91 PRO A CA 1
ATOM 685 C C . PRO A 1 97 ? 43.396 57.984 26.379 1.00 40.66 91 PRO A C 1
ATOM 686 O O . PRO A 1 97 ? 44.025 58.970 26.755 1.00 40.92 91 PRO A O 1
ATOM 690 N N . TRP A 1 98 ? 43.793 56.746 26.654 1.00 40.74 92 TRP A N 1
ATOM 691 C CA . TRP A 1 98 ? 45.021 56.504 27.401 1.00 40.50 92 TRP A CA 1
ATOM 692 C C . TRP A 1 98 ? 45.930 55.501 26.688 1.00 40.66 92 TRP A C 1
ATOM 693 O O . TRP A 1 98 ? 45.634 54.305 26.631 1.00 40.21 92 TRP A O 1
ATOM 704 N N . THR A 1 99 ? 47.050 55.988 26.157 1.00 40.86 93 THR A N 1
ATOM 705 C CA . THR A 1 99 ? 47.981 55.117 25.458 1.00 41.00 93 THR A CA 1
ATOM 706 C C . THR A 1 99 ? 48.902 54.325 26.377 1.00 41.04 93 THR A C 1
ATOM 707 O O . THR A 1 99 ? 49.127 54.682 27.536 1.00 40.85 93 THR A O 1
ATOM 711 N N . LEU A 1 100 ? 49.427 53.235 25.830 1.00 41.68 94 LEU A N 1
ATOM 712 C CA . LEU A 1 100 ? 50.321 52.353 26.558 1.00 42.74 94 LEU A CA 1
ATOM 713 C C . LEU A 1 100 ? 51.512 53.150 27.094 1.00 42.80 94 LEU A C 1
ATOM 714 O O . LEU A 1 100 ? 52.122 52.785 28.099 1.00 42.42 94 LEU A O 1
ATOM 719 N N . GLN A 1 101 ? 51.825 54.251 26.419 1.00 42.63 95 GLN A N 1
ATOM 720 C CA . GLN A 1 101 ? 52.922 55.110 26.831 1.00 42.47 95 GLN A CA 1
ATOM 721 C C . GLN A 1 101 ? 52.480 56.045 27.961 1.00 41.89 95 GLN A C 1
ATOM 722 O O . GLN A 1 101 ? 53.242 56.314 28.896 1.00 42.08 95 GLN A O 1
ATOM 728 N N . ASP A 1 102 ? 51.255 56.552 27.873 1.00 40.69 96 ASP A N 1
ATOM 729 C CA . ASP A 1 102 ? 50.752 57.436 28.907 1.00 39.53 96 ASP A CA 1
ATOM 730 C C . ASP A 1 102 ? 50.716 56.680 30.217 1.00 39.36 96 ASP A C 1
ATOM 731 O O . ASP A 1 102 ? 50.688 57.286 31.289 1.00 39.27 96 ASP A O 1
ATOM 736 N N . THR A 1 103 ? 50.698 55.353 30.126 1.00 39.18 97 THR A N 1
ATOM 737 C CA . THR A 1 103 ? 50.628 54.527 31.323 1.00 39.28 97 THR A CA 1
ATOM 738 C C . THR A 1 103 ? 51.861 53.696 31.611 1.00 39.03 97 THR A C 1
ATOM 739 O O . THR A 1 103 ? 51.788 52.726 32.356 1.00 39.11 97 THR A O 1
ATOM 743 N N . SER A 1 104 ? 52.998 54.071 31.042 1.00 39.67 98 SER A N 1
ATOM 744 C CA . SER A 1 104 ? 54.231 53.326 31.286 1.00 40.28 98 SER A CA 1
ATOM 745 C C . SER A 1 104 ? 54.834 53.735 32.640 1.00 40.96 98 SER A C 1
ATOM 746 O O . SER A 1 104 ? 54.542 54.823 33.161 1.00 40.88 98 SER A O 1
ATOM 749 N N . TYR A 1 105 ? 55.661 52.859 33.210 1.00 41.56 99 TYR A N 1
ATOM 750 C CA . TYR A 1 105 ? 56.300 53.124 34.501 1.00 42.58 99 TYR A CA 1
ATOM 751 C C . TYR A 1 105 ? 57.387 54.187 34.359 1.00 43.58 99 TYR A C 1
ATOM 752 O O . TYR A 1 105 ? 57.678 54.927 35.300 1.00 43.89 99 TYR A O 1
ATOM 761 N N . GLU A 1 106 ? 57.993 54.256 33.181 1.00 44.55 100 GLU A N 1
ATOM 762 C CA . GLU A 1 106 ? 59.036 55.241 32.928 1.00 45.30 100 GLU A CA 1
ATOM 763 C C . GLU A 1 106 ? 58.368 56.616 32.935 1.00 44.41 100 GLU A C 1
ATOM 764 O O . GLU A 1 106 ? 58.856 57.565 33.542 1.00 44.72 100 GLU A O 1
ATOM 770 N N . MET A 1 107 ? 57.224 56.703 32.273 1.00 43.75 101 MET A N 1
ATOM 771 C CA . MET A 1 107 ? 56.459 57.940 32.220 1.00 42.72 101 MET A CA 1
ATOM 772 C C . MET A 1 107 ? 56.099 58.422 33.631 1.00 41.91 101 MET A C 1
ATOM 773 O O . MET A 1 107 ? 56.229 59.600 33.953 1.00 42.32 101 MET A O 1
ATOM 778 N N . TRP A 1 108 ? 55.646 57.483 34.454 1.00 40.60 102 TRP A N 1
ATOM 779 C CA . TRP A 1 108 ? 55.225 57.713 35.831 1.00 39.18 102 TRP A CA 1
ATOM 780 C C . TRP A 1 108 ? 56.340 58.281 36.694 1.00 39.19 102 TRP A C 1
ATOM 781 O O . TRP A 1 108 ? 56.091 58.926 37.726 1.00 38.88 102 TRP A O 1
ATOM 792 N N . LEU A 1 109 ? 57.571 58.052 36.251 1.00 38.95 103 LEU A N 1
ATOM 793 C CA . LEU A 1 109 ? 58.759 58.501 36.963 1.00 38.75 103 LEU A CA 1
ATOM 794 C C . LEU A 1 109 ? 59.350 59.778 36.383 1.00 38.38 103 LEU A C 1
ATOM 795 O O . LEU A 1 109 ? 60.469 60.171 36.731 1.00 38.89 103 LEU A O 1
ATOM 800 N N . THR A 1 110 ? 58.608 60.404 35.482 1.00 37.73 104 THR A N 1
ATOM 801 C CA . THR A 1 110 ? 59.023 61.652 34.846 1.00 36.75 104 THR A CA 1
ATOM 802 C C . THR A 1 110 ? 58.388 62.774 35.675 1.00 36.39 104 THR A C 1
ATOM 803 O O . THR A 1 110 ? 57.210 62.708 36.008 1.00 36.57 104 THR A O 1
ATOM 807 N N . PRO A 1 111 ? 59.162 63.806 36.039 1.00 36.16 105 PRO A N 1
ATOM 808 C CA . PRO A 1 111 ? 58.611 64.916 36.837 1.00 35.05 105 PRO A CA 1
ATOM 809 C C . PRO A 1 111 ? 57.327 65.487 36.219 1.00 35.06 105 PRO A C 1
ATOM 810 O O . PRO A 1 111 ? 57.275 65.733 35.018 1.00 36.02 105 PRO A O 1
ATOM 814 N N . PRO A 1 112 ? 56.253 65.657 37.013 1.00 35.40 106 PRO A N 1
ATOM 815 C CA . PRO A 1 112 ? 56.065 65.381 38.439 1.00 34.75 106 PRO A CA 1
ATOM 816 C C . PRO A 1 112 ? 55.951 63.879 38.656 1.00 35.58 106 PRO A C 1
ATOM 817 O O . PRO A 1 112 ? 55.094 63.223 38.051 1.00 36.09 106 PRO A O 1
ATOM 821 N N . LYS A 1 113 ? 56.798 63.338 39.529 1.00 36.53 107 LYS A N 1
ATOM 822 C CA . LYS A 1 113 ? 56.799 61.908 39.810 1.00 36.83 107 LYS A CA 1
ATOM 823 C C . LYS A 1 113 ? 55.487 61.423 40.418 1.00 37.07 107 LYS A C 1
ATOM 824 O O . LYS A 1 113 ? 54.831 62.143 41.168 1.00 36.77 107 LYS A O 1
ATOM 826 N N . ARG A 1 114 ? 55.114 60.193 40.074 1.00 37.69 108 ARG A N 1
ATOM 827 C CA . ARG A 1 114 ? 53.912 59.548 40.603 1.00 38.08 108 ARG A CA 1
ATOM 828 C C . ARG A 1 114 ? 52.588 60.229 40.269 1.00 38.37 108 ARG A C 1
ATOM 829 O O . ARG A 1 114 ? 51.672 60.285 41.087 1.00 38.34 108 ARG A O 1
ATOM 837 N N . CYS A 1 115 ? 52.491 60.748 39.057 1.00 39.12 109 CYS A N 1
ATOM 838 C CA . CYS A 1 115 ? 51.280 61.407 38.602 1.00 39.86 109 CYS A CA 1
ATOM 839 C C . CYS A 1 115 ? 51.173 61.018 37.135 1.00 39.15 109 CYS A C 1
ATOM 840 O O . CYS A 1 115 ? 52.188 60.937 36.442 1.00 38.67 109 CYS A O 1
ATOM 843 N N . PHE A 1 116 ? 49.965 60.752 36.658 1.00 38.31 110 PHE A N 1
ATOM 844 C CA . PHE A 1 116 ? 49.812 60.418 35.252 1.00 37.92 110 PHE A CA 1
ATOM 845 C C . PHE A 1 116 ? 49.721 61.751 34.565 1.00 37.88 110 PHE A C 1
ATOM 846 O O . PHE A 1 116 ? 49.491 62.765 35.225 1.00 37.92 110 PHE A O 1
ATOM 854 N N . LYS A 1 117 ? 49.925 61.749 33.253 1.00 38.35 111 LYS A N 1
ATOM 855 C CA . LYS A 1 117 ? 49.855 62.971 32.474 1.00 39.15 111 LYS A CA 1
ATOM 856 C C . LYS A 1 117 ? 50.025 62.736 30.981 1.00 40.01 111 LYS A C 1
ATOM 857 O O . LYS A 1 117 ? 50.450 61.658 30.538 1.00 40.25 111 LYS A O 1
ATOM 863 N N . LYS A 1 118 ? 49.689 63.756 30.203 1.00 40.20 112 LYS A N 1
ATOM 864 C CA . LYS A 1 118 ? 49.836 63.666 28.767 1.00 41.03 112 LYS A CA 1
ATOM 865 C C . LYS A 1 118 ? 49.898 65.032 28.142 1.00 41.95 112 LYS A C 1
ATOM 866 O O . LYS A 1 118 ? 49.627 66.041 28.802 1.00 42.16 112 LYS A O 1
ATOM 872 N N . GLN A 1 119 ? 50.258 65.050 26.863 1.00 43.36 113 GLN A N 1
ATOM 873 C CA . GLN A 1 119 ? 50.403 66.287 26.107 1.00 44.69 113 GLN A CA 1
ATOM 874 C C . GLN A 1 119 ? 51.622 67.042 26.627 1.00 44.63 113 GLN A C 1
ATOM 875 O O . GLN A 1 119 ? 51.547 68.234 26.908 1.00 44.79 113 GLN A O 1
ATOM 881 N N . GLY A 1 120 ? 52.744 66.345 26.752 1.00 44.77 114 GLY A N 1
ATOM 882 C CA . GLY A 1 120 ? 53.948 66.985 27.246 1.00 45.15 114 GLY A CA 1
ATOM 883 C C . GLY A 1 120 ? 54.720 67.723 26.167 1.00 45.36 114 GLY A C 1
ATOM 884 O O . GLY A 1 120 ? 55.268 67.109 25.245 1.00 44.72 114 GLY A O 1
ATOM 885 N N . ASN A 1 121 ? 54.755 69.048 26.274 1.00 45.69 115 ASN A N 1
ATOM 886 C CA . ASN A 1 121 ? 55.489 69.860 25.315 1.00 46.26 115 ASN A CA 1
ATOM 887 C C . ASN A 1 121 ? 56.936 70.014 25.774 1.00 46.57 115 ASN A C 1
ATOM 888 O O . ASN A 1 121 ? 57.235 70.001 26.979 1.00 46.98 115 ASN A O 1
ATOM 893 N N . THR A 1 122 ? 57.837 70.160 24.813 1.00 46.74 116 THR A N 1
ATOM 894 C CA . THR A 1 122 ? 59.231 70.309 25.143 1.00 47.50 116 THR A CA 1
ATOM 895 C C . THR A 1 122 ? 59.644 71.763 25.279 1.00 48.26 116 THR A C 1
ATOM 896 O O . THR A 1 122 ? 59.286 72.604 24.468 1.00 48.42 116 THR A O 1
ATOM 900 N N . VAL A 1 123 ? 60.370 72.041 26.352 1.00 49.35 117 VAL A N 1
ATOM 901 C CA . VAL A 1 123 ? 60.895 73.361 26.648 1.00 50.31 117 VAL A CA 1
ATOM 902 C C . VAL A 1 123 ? 62.396 73.135 26.642 1.00 51.12 117 VAL A C 1
ATOM 903 O O . VAL A 1 123 ? 62.864 72.056 27.022 1.00 51.33 117 VAL A O 1
ATOM 907 N N . GLU A 1 124 ? 63.149 74.132 26.197 1.00 52.13 118 GLU A N 1
ATOM 908 C CA . GLU A 1 124 ? 64.600 74.022 26.167 1.00 53.13 118 GLU A CA 1
ATOM 909 C C . GLU A 1 124 ? 65.190 75.086 27.061 1.00 53.16 118 GLU A C 1
ATOM 910 O O . GLU A 1 124 ? 64.729 76.225 27.071 1.00 52.71 118 GLU A O 1
ATOM 916 N N . VAL A 1 125 ? 66.212 74.709 27.813 1.00 53.67 119 VAL A N 1
ATOM 917 C CA . VAL A 1 125 ? 66.881 75.640 28.710 1.00 54.42 119 VAL A CA 1
ATOM 918 C C . VAL A 1 125 ? 68.371 75.641 28.387 1.00 55.21 119 VAL A C 1
ATOM 919 O O . VAL A 1 125 ? 69.022 74.594 28.443 1.00 55.40 119 VAL A O 1
ATOM 923 N N . LYS A 1 126 ? 68.900 76.814 28.036 1.00 55.87 120 LYS A N 1
ATOM 924 C CA . LYS A 1 126 ? 70.320 76.965 27.710 1.00 56.60 120 LYS A CA 1
ATOM 925 C C . LYS A 1 126 ? 71.042 77.546 28.918 1.00 57.40 120 LYS A C 1
ATOM 926 O O . LYS A 1 126 ? 70.624 78.572 29.466 1.00 57.58 120 LYS A O 1
ATOM 928 N N . PHE A 1 127 ? 72.115 76.883 29.343 1.00 58.24 121 PHE A N 1
ATOM 929 C CA . PHE A 1 127 ? 72.883 77.344 30.498 1.00 59.10 121 PHE A CA 1
ATOM 930 C C . PHE A 1 127 ? 74.160 78.013 30.020 1.00 59.58 121 PHE A C 1
ATOM 931 O O . PHE A 1 127 ? 74.322 78.248 28.819 1.00 60.25 121 PHE A O 1
ATOM 939 N N . VAL A 1 134 ? 72.914 72.397 26.544 1.00 55.98 128 VAL A N 1
ATOM 940 C CA . VAL A 1 134 ? 71.552 72.705 26.994 1.00 55.95 128 VAL A CA 1
ATOM 941 C C . VAL A 1 134 ? 70.807 71.451 27.466 1.00 55.71 128 VAL A C 1
ATOM 942 O O . VAL A 1 134 ? 71.363 70.349 27.525 1.00 55.86 128 VAL A O 1
ATOM 944 N N . MET A 1 135 ? 69.549 71.627 27.833 1.00 54.94 129 MET A N 1
ATOM 945 C CA . MET A 1 135 ? 68.752 70.502 28.275 1.00 53.98 129 MET A CA 1
ATOM 946 C C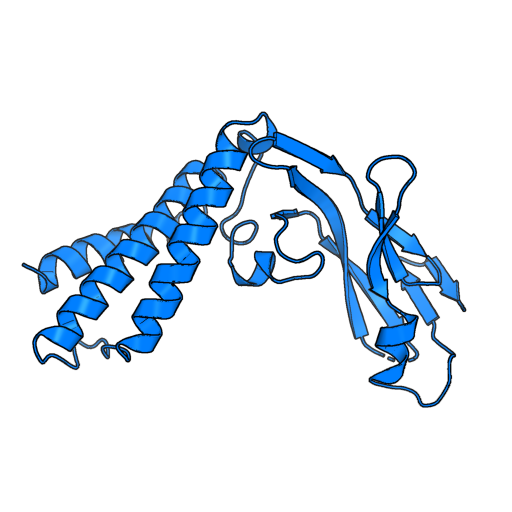 . MET A 1 135 ? 67.309 70.711 27.894 1.00 53.25 129 MET A C 1
ATOM 947 O O . MET A 1 135 ? 66.845 71.846 27.783 1.00 53.94 129 MET A O 1
ATOM 952 N N . GLU A 1 136 ? 66.606 69.605 27.686 1.00 51.81 130 GLU A N 1
ATOM 953 C CA . GLU A 1 136 ? 65.189 69.651 27.367 1.00 49.99 130 GLU A CA 1
ATOM 954 C C . GLU A 1 136 ? 64.445 69.148 28.592 1.00 48.29 130 GLU A C 1
ATOM 955 O O . GLU A 1 136 ? 64.987 68.379 29.387 1.00 47.68 130 GLU A O 1
ATOM 961 N N . TYR A 1 137 ? 63.220 69.626 28.761 1.00 46.73 131 TYR A N 1
ATOM 962 C CA . TYR A 1 137 ? 62.387 69.224 29.879 1.00 45.22 131 TYR A CA 1
ATOM 963 C C . TYR A 1 137 ? 60.985 69.197 29.332 1.00 43.76 131 TYR A C 1
ATOM 964 O O . TYR A 1 137 ? 60.694 69.844 28.321 1.00 43.91 131 TYR A O 1
ATOM 973 N N . VAL A 1 138 ? 60.111 68.456 29.989 1.00 41.54 132 VAL A N 1
ATOM 974 C CA . VAL A 1 138 ? 58.746 68.375 29.524 1.00 40.12 132 VAL A CA 1
ATOM 975 C C . VAL A 1 138 ? 57.785 69.222 30.361 1.00 37.81 132 VAL A C 1
ATOM 976 O O . VAL A 1 138 ? 57.873 69.270 31.586 1.00 37.38 132 VAL A O 1
ATOM 980 N N . VAL A 1 139 ? 56.883 69.911 29.677 1.00 36.44 133 VAL A N 1
ATOM 981 C CA . VAL A 1 139 ? 55.870 70.717 30.339 1.00 35.50 133 VAL A CA 1
ATOM 982 C C . VAL A 1 139 ? 54.593 69.988 30.010 1.00 34.50 133 VAL A C 1
ATOM 983 O O . VAL A 1 139 ? 54.196 69.939 28.842 1.00 34.31 133 VAL A O 1
ATOM 987 N N . TRP A 1 140 ? 53.943 69.427 31.019 1.00 33.87 134 TRP A N 1
ATOM 988 C CA . TRP A 1 140 ? 52.724 68.680 30.778 1.00 34.07 134 TRP A CA 1
ATOM 989 C C . TRP A 1 140 ? 51.494 69.532 30.687 1.00 33.93 134 TRP A C 1
ATOM 990 O O . TRP A 1 140 ? 51.226 70.329 31.567 1.00 34.32 134 TRP A O 1
ATOM 1001 N N . THR A 1 141 ? 50.732 69.355 29.618 1.00 34.08 135 THR A N 1
ATOM 1002 C CA . THR A 1 141 ? 49.510 70.127 29.448 1.00 33.84 135 THR A CA 1
ATOM 1003 C C . THR A 1 141 ? 48.445 69.632 30.410 1.00 33.89 135 THR A C 1
ATOM 1004 O O . THR A 1 141 ? 47.645 70.414 30.916 1.00 34.15 135 THR A O 1
ATOM 1008 N N . HIS A 1 142 ? 48.437 68.322 30.635 1.00 33.57 136 HIS A N 1
ATOM 1009 C CA . HIS A 1 142 ? 47.482 67.697 31.536 1.00 33.78 136 HIS A CA 1
ATOM 1010 C C . HIS A 1 142 ? 48.171 66.805 32.535 1.00 33.15 136 HIS A C 1
ATOM 1011 O O . HIS A 1 142 ? 48.840 65.837 32.162 1.00 33.02 136 HIS A O 1
ATOM 1018 N N . ILE A 1 143 ? 47.998 67.142 33.806 1.00 32.90 137 ILE A N 1
ATOM 1019 C CA . ILE A 1 143 ? 48.563 66.387 34.918 1.00 32.11 137 ILE A CA 1
ATOM 1020 C C . ILE A 1 143 ? 47.390 66.000 35.810 1.00 31.85 137 ILE A C 1
ATOM 1021 O O . ILE A 1 143 ? 46.581 66.846 36.154 1.00 31.75 137 ILE A O 1
ATOM 1026 N N . TYR A 1 144 ? 47.290 64.729 36.177 1.00 32.70 138 TYR A N 1
ATOM 1027 C CA . TYR A 1 144 ? 46.195 64.273 37.041 1.00 33.53 138 TYR A CA 1
ATOM 1028 C C . TYR A 1 144 ? 46.757 63.908 38.397 1.00 35.00 138 TYR A C 1
ATOM 1029 O O . TYR A 1 144 ? 47.617 63.026 38.485 1.00 35.43 138 TYR A O 1
ATOM 1038 N N . LEU A 1 145 ? 46.287 64.586 39.448 1.00 36.07 139 LEU A N 1
ATOM 1039 C CA . LEU A 1 145 ? 46.782 64.332 40.799 1.00 37.69 139 LEU A CA 1
ATOM 1040 C C . LEU A 1 145 ? 45.869 63.424 41.607 1.00 39.06 139 LEU A C 1
ATOM 1041 O O . LEU A 1 145 ? 44.651 63.554 41.556 1.00 39.82 139 LEU A O 1
ATOM 1046 N N . GLN A 1 146 ? 46.465 62.493 42.344 1.00 41.04 140 GLN A N 1
ATOM 1047 C CA . GLN A 1 146 ? 45.703 61.547 43.155 1.00 43.11 140 GLN A CA 1
ATOM 1048 C C . GLN A 1 146 ? 45.744 61.829 44.648 1.00 44.51 140 GLN A C 1
ATOM 1049 O O . GLN A 1 146 ? 46.809 61.817 45.263 1.00 44.78 140 GLN A O 1
ATOM 1055 N N . ASP A 1 147 ? 44.578 62.101 45.222 1.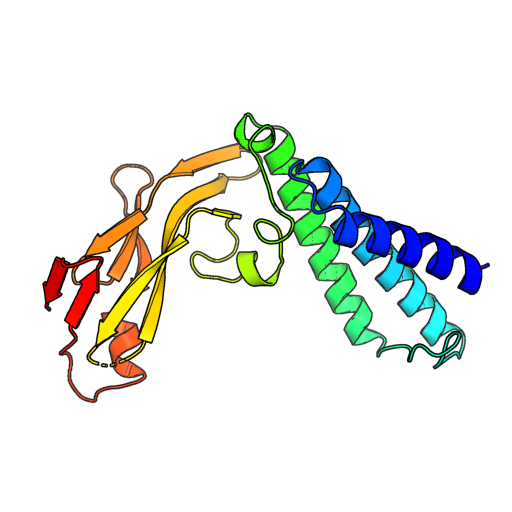00 46.25 141 ASP A N 1
ATOM 1056 C CA . ASP A 1 147 ? 44.476 62.319 46.652 1.00 48.14 141 ASP A CA 1
ATOM 1057 C C . ASP A 1 147 ? 43.629 61.152 47.138 1.00 49.08 141 ASP A C 1
ATOM 1058 O O . ASP A 1 147 ? 42.402 61.148 46.982 1.00 49.54 141 ASP A O 1
ATOM 1063 N N . ASN A 1 148 ? 44.303 60.163 47.720 1.00 50.15 142 ASN A N 1
ATOM 1064 C CA . ASN A 1 148 ? 43.651 58.952 48.194 1.00 51.46 142 ASN A CA 1
ATOM 1065 C C . ASN A 1 148 ? 43.098 58.243 46.964 1.00 51.35 142 ASN A C 1
ATOM 1066 O O . ASN A 1 148 ? 43.854 57.698 46.158 1.00 51.11 142 ASN A O 1
ATOM 1071 N N . ASP A 1 149 ? 41.780 58.268 46.813 1.00 51.45 143 ASP A N 1
ATOM 1072 C CA . ASP A 1 149 ? 41.150 57.634 45.677 1.00 50.94 143 ASP A CA 1
ATOM 1073 C C . ASP A 1 149 ? 40.431 58.697 44.858 1.00 49.87 143 ASP A C 1
ATOM 1074 O O . ASP A 1 149 ? 39.622 58.373 43.986 1.00 50.28 143 ASP A O 1
ATOM 1079 N N . SER A 1 150 ? 40.733 59.967 45.143 1.00 48.16 144 SER A N 1
ATOM 1080 C CA . SER A 1 150 ? 40.124 61.103 44.428 1.00 46.19 144 SER A CA 1
ATOM 1081 C C . SER A 1 150 ? 41.103 61.698 43.419 1.00 44.55 144 SER A C 1
ATOM 1082 O O . SER A 1 150 ? 42.320 61.668 43.631 1.00 44.21 144 SER A O 1
ATOM 1085 N N . TRP A 1 151 ? 40.572 62.255 42.332 1.00 42.37 145 TRP A N 1
ATOM 1086 C CA . TRP A 1 151 ? 41.426 62.823 41.299 1.00 40.32 145 TRP A CA 1
ATOM 1087 C C . TRP A 1 151 ? 41.085 64.234 40.866 1.00 39.73 145 TRP A C 1
ATOM 1088 O O . TRP A 1 151 ? 39.924 64.648 40.884 1.00 39.96 145 TRP A O 1
ATOM 1099 N N . VAL A 1 152 ? 42.111 64.971 40.456 1.00 38.60 146 VAL A N 1
ATOM 1100 C CA . VAL A 1 152 ? 41.926 66.335 39.993 1.00 37.55 146 VAL A CA 1
ATOM 1101 C C . VAL A 1 152 ? 42.756 66.486 38.730 1.00 37.05 146 VAL A C 1
ATOM 1102 O O . VAL A 1 152 ? 43.744 65.781 38.553 1.00 36.25 146 VAL A O 1
ATOM 1106 N N . LYS A 1 153 ? 42.346 67.392 37.846 1.00 36.77 147 LYS A N 1
ATOM 1107 C CA . LYS A 1 153 ? 43.070 67.624 36.598 1.00 36.53 147 LYS A CA 1
ATOM 1108 C C . LYS A 1 153 ? 43.579 69.065 36.565 1.00 36.31 147 LYS A C 1
ATOM 1109 O O . LYS A 1 153 ? 42.808 70.030 36.604 1.00 36.33 147 LYS A O 1
ATOM 1115 N N . VAL A 1 154 ? 44.887 69.220 36.491 1.00 35.73 148 VAL A N 1
ATOM 1116 C CA . VAL A 1 154 ? 45.452 70.557 36.498 1.00 35.02 148 VAL A CA 1
ATOM 1117 C C . VAL A 1 154 ? 46.355 70.727 35.311 1.00 35.64 148 VAL A C 1
ATOM 1118 O O . VAL A 1 154 ? 46.564 69.780 34.549 1.00 35.67 148 VAL A O 1
ATOM 1122 N N . THR A 1 155 ? 46.897 71.924 35.136 1.00 36.50 149 THR A N 1
ATOM 1123 C CA . THR A 1 155 ? 47.780 72.146 33.997 1.00 36.88 149 THR A CA 1
ATOM 1124 C C . THR A 1 155 ? 49.091 72.763 34.426 1.00 36.88 149 THR A C 1
ATOM 1125 O O . THR A 1 155 ? 49.236 73.182 35.581 1.00 37.22 149 THR A O 1
ATOM 1129 N N . SER A 1 156 ? 50.033 72.812 33.484 1.00 36.67 150 SER A N 1
ATOM 1130 C CA . SER A 1 156 ? 51.359 73.345 33.732 1.00 36.91 150 SER A CA 1
ATOM 1131 C C . SER A 1 156 ? 51.574 74.717 33.126 1.00 37.56 150 SER A C 1
ATOM 1132 O O . SER A 1 156 ? 50.797 75.187 32.293 1.00 37.43 150 SER A O 1
ATOM 1135 N N . SER A 1 157 ? 52.674 75.333 33.541 1.00 38.24 151 SER A N 1
ATOM 1136 C CA . SER A 1 157 ? 53.058 76.654 33.093 1.00 38.97 151 SER A CA 1
ATOM 1137 C C . SER A 1 157 ? 54.568 76.650 33.220 1.00 39.03 151 SER A C 1
ATOM 1138 O O . SER A 1 157 ? 55.135 75.716 33.786 1.00 38.99 151 SER A O 1
ATOM 1141 N N . VAL A 1 158 ? 55.214 77.678 32.680 1.00 39.67 152 VAL A N 1
ATOM 1142 C CA . VAL A 1 158 ? 56.667 77.799 32.723 1.00 40.04 152 VAL A CA 1
ATOM 1143 C C . VAL A 1 158 ? 56.994 79.240 33.083 1.00 40.54 152 VAL A C 1
ATOM 1144 O O . VAL A 1 158 ? 56.242 80.150 32.735 1.00 40.49 152 VAL A O 1
ATOM 1148 N N . ASP A 1 159 ? 58.093 79.445 33.801 1.00 40.93 153 ASP A N 1
ATOM 1149 C CA . ASP A 1 159 ? 58.524 80.787 34.160 1.00 41.21 153 ASP A CA 1
ATOM 1150 C C . ASP A 1 159 ? 60.035 80.809 34.339 1.00 41.41 153 ASP A C 1
ATOM 1151 O O . ASP A 1 159 ? 60.719 79.854 33.968 1.00 42.06 153 ASP A O 1
ATOM 1156 N N . ALA A 1 160 ? 60.567 81.884 34.895 1.00 41.41 154 ALA A N 1
ATOM 1157 C CA . ALA A 1 160 ? 62.013 81.995 35.067 1.00 41.75 154 ALA A CA 1
ATOM 1158 C C . ALA A 1 160 ? 62.605 81.016 36.069 1.00 41.63 154 ALA A C 1
ATOM 1159 O O . ALA A 1 160 ? 63.770 80.617 35.951 1.00 41.46 154 ALA A O 1
ATOM 1161 N N . LYS A 1 161 ? 61.813 80.647 37.071 1.00 41.53 155 LYS A N 1
ATOM 1162 C CA . LYS A 1 161 ? 62.286 79.713 38.089 1.00 41.58 155 LYS A CA 1
ATOM 1163 C C . LYS A 1 161 ? 62.144 78.240 37.676 1.00 40.99 155 LYS A C 1
ATOM 1164 O O . LYS A 1 161 ? 62.817 77.371 38.239 1.00 41.14 155 LYS A O 1
ATOM 1170 N N . GLY A 1 162 ? 61.279 77.952 36.704 1.00 39.83 156 GLY A N 1
ATOM 1171 C CA . GLY A 1 162 ? 61.119 76.568 36.274 1.00 38.61 156 GLY A CA 1
ATOM 1172 C C . GLY A 1 162 ? 59.748 76.158 35.774 1.00 37.52 156 GLY A C 1
ATOM 1173 O O . GLY A 1 162 ? 58.897 76.999 35.467 1.00 38.00 156 GLY A O 1
ATOM 1174 N N . ILE A 1 163 ? 59.520 74.853 35.697 1.00 36.14 157 ILE A N 1
ATOM 1175 C CA . ILE A 1 163 ? 58.235 74.350 35.227 1.00 34.75 157 ILE A CA 1
ATOM 1176 C C . ILE A 1 163 ? 57.341 73.946 36.408 1.00 35.17 157 ILE A C 1
ATOM 1177 O O . ILE A 1 163 ? 57.799 73.275 37.347 1.00 35.23 157 ILE A O 1
ATOM 1182 N N . TYR A 1 164 ? 56.069 74.331 36.362 1.00 35.14 158 TYR A N 1
ATOM 1183 C CA . TYR A 1 164 ? 55.192 74.032 37.486 1.00 35.88 158 TYR A CA 1
ATOM 1184 C C . TYR A 1 164 ? 53.722 73.843 37.129 1.00 36.27 158 TYR A C 1
ATOM 1185 O O . TYR A 1 164 ? 53.267 74.285 36.072 1.00 37.13 158 TYR A O 1
ATOM 1194 N N . TYR A 1 165 ? 52.978 73.182 38.012 1.00 36.24 159 TYR A N 1
ATOM 1195 C CA . TYR A 1 165 ? 51.554 72.990 37.777 1.00 36.46 159 TYR A CA 1
ATOM 1196 C C . TYR A 1 165 ? 50.813 73.725 38.878 1.00 37.55 159 TYR A C 1
ATOM 1197 O O . TYR A 1 165 ? 51.407 74.094 39.899 1.00 37.42 159 TYR A O 1
ATOM 1206 N N . THR A 1 166 ? 49.522 73.964 38.683 1.00 38.68 160 THR A N 1
ATOM 1207 C CA . THR A 1 166 ? 48.793 74.695 39.699 1.00 39.97 160 THR A CA 1
ATOM 1208 C C . THR A 1 166 ? 47.547 73.993 40.202 1.00 40.59 160 THR A C 1
ATOM 1209 O O . THR A 1 166 ? 46.687 73.596 39.416 1.00 41.13 160 THR A O 1
ATOM 1213 N N . CYS A 1 167 ? 47.458 73.847 41.520 1.00 41.80 161 CYS A N 1
ATOM 1214 C CA . CYS A 1 167 ? 46.311 73.208 42.158 1.00 43.39 161 CYS A CA 1
ATOM 1215 C C . CYS A 1 167 ? 45.793 74.178 43.230 1.00 43.69 161 CYS A C 1
ATOM 1216 O O . CYS A 1 167 ? 46.079 74.033 44.425 1.00 43.58 161 CYS A O 1
ATOM 1219 N N . GLY A 1 168 ? 45.030 75.174 42.779 1.00 44.43 162 GLY A N 1
ATOM 1220 C CA . GLY A 1 168 ? 44.503 76.198 43.669 1.00 44.06 162 GLY A CA 1
ATOM 1221 C C . GLY A 1 168 ? 45.329 77.456 43.461 1.00 44.36 162 GLY A C 1
ATOM 1222 O O . GLY A 1 168 ? 45.547 77.896 42.329 1.00 45.03 162 GLY A O 1
ATOM 1223 N N . GLN A 1 169 ? 45.803 78.036 44.553 1.00 44.55 163 GLN A N 1
ATOM 1224 C CA . GLN A 1 169 ? 46.622 79.241 44.494 1.00 44.17 163 GLN A CA 1
ATOM 1225 C C . GLN A 1 169 ? 48.088 78.833 44.594 1.00 43.41 163 GLN A C 1
ATOM 1226 O O . GLN A 1 169 ? 48.991 79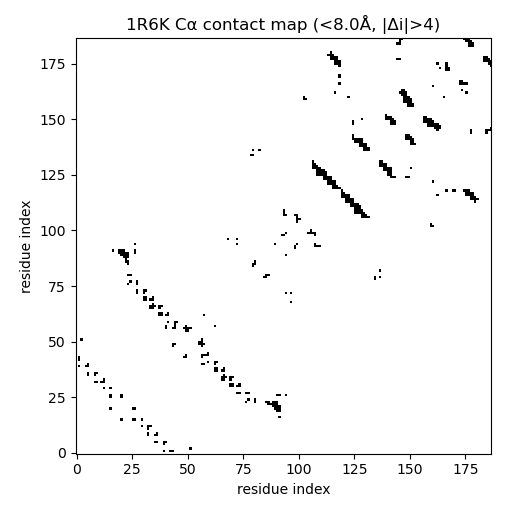.613 44.272 1.00 43.22 163 GLN A O 1
ATOM 1232 N N . PHE A 1 170 ? 48.305 77.594 45.040 1.00 42.52 164 PHE A N 1
ATOM 1233 C CA . PHE A 1 170 ? 49.636 77.026 45.214 1.00 41.31 164 PHE A CA 1
ATOM 1234 C C . PHE A 1 170 ? 50.245 76.458 43.942 1.00 40.60 164 PHE A C 1
ATOM 1235 O O . PHE A 1 170 ? 49.573 75.791 43.157 1.00 40.32 164 PHE A O 1
ATOM 1243 N N . LYS A 1 171 ? 51.531 76.727 43.745 1.00 40.08 165 LYS A N 1
ATOM 1244 C CA . LYS A 1 171 ? 52.252 76.213 42.594 1.00 39.37 165 LYS A CA 1
ATOM 1245 C C . LYS A 1 171 ? 53.204 75.127 43.086 1.00 38.82 165 LYS A C 1
ATOM 1246 O O . LYS A 1 171 ? 53.702 75.190 44.204 1.00 38.49 165 LYS A O 1
ATOM 1252 N N . THR A 1 172 ? 53.445 74.126 42.243 1.00 38.68 166 THR A N 1
ATOM 1253 C CA . THR A 1 172 ? 54.337 73.019 42.575 1.00 37.37 166 THR A CA 1
ATOM 1254 C C . THR A 1 172 ? 55.334 72.851 41.442 1.00 37.20 166 THR A C 1
ATOM 1255 O O . THR A 1 172 ? 54.981 72.430 40.351 1.00 37.43 166 THR A O 1
ATOM 1259 N N . TYR A 1 173 ? 56.587 73.191 41.699 1.00 37.00 167 TYR A N 1
ATOM 1260 C CA . TYR A 1 173 ? 57.591 73.070 40.664 1.00 36.80 167 TYR A CA 1
ATOM 1261 C C . TYR A 1 173 ? 58.068 71.644 40.629 1.00 36.86 167 TYR A C 1
ATOM 1262 O O . TYR A 1 173 ? 58.309 71.045 41.678 1.00 37.42 167 TYR A O 1
ATOM 1271 N N . TYR A 1 174 ? 58.168 71.093 39.423 1.00 36.11 168 TYR A N 1
ATOM 1272 C CA . TYR A 1 174 ? 58.641 69.737 39.254 1.00 35.15 168 TYR A CA 1
ATOM 1273 C C . TYR A 1 174 ? 59.925 69.769 38.453 1.00 35.88 168 TYR A C 1
ATOM 1274 O O . TYR A 1 174 ? 60.585 68.755 38.249 1.00 36.03 168 TYR A O 1
ATOM 1283 N N . VAL A 1 175 ? 60.273 70.971 38.010 1.00 37.10 169 VAL A N 1
ATOM 1284 C CA . VAL A 1 175 ? 61.529 71.225 37.319 1.00 38.19 169 VAL A CA 1
ATOM 1285 C C . VAL A 1 175 ? 61.961 72.573 37.889 1.00 39.43 169 VAL A C 1
ATOM 1286 O O . VAL A 1 175 ? 61.207 73.546 37.838 1.00 39.33 169 VAL A O 1
ATOM 1290 N N . ASN A 1 176 ? 63.165 72.602 38.446 1.00 41.16 170 ASN A N 1
ATOM 1291 C CA . ASN A 1 176 ? 63.739 73.790 39.072 1.00 43.08 170 ASN A CA 1
ATOM 1292 C C . ASN A 1 176 ? 64.914 74.259 38.226 1.00 43.99 170 ASN A C 1
ATOM 1293 O O . ASN A 1 176 ? 66.033 73.784 38.407 1.00 43.96 170 ASN A O 1
ATOM 1298 N N . PHE A 1 177 ? 64.668 75.186 37.305 1.00 45.71 171 PHE A N 1
ATOM 1299 C CA . PHE A 1 177 ? 65.739 75.664 36.438 1.00 47.10 171 PHE A CA 1
ATOM 1300 C C . PHE A 1 177 ? 66.975 76.050 37.232 1.00 48.65 171 PHE A C 1
ATOM 1301 O O . PHE A 1 177 ? 68.104 75.795 36.804 1.00 49.33 171 PHE A O 1
ATOM 1309 N N . ASN A 1 178 ? 66.775 76.645 38.401 1.00 50.15 172 ASN A N 1
ATOM 1310 C CA . ASN A 1 178 ? 67.917 77.030 39.212 1.00 51.74 172 ASN A CA 1
ATOM 1311 C C . ASN A 1 178 ? 68.746 75.807 39.559 1.00 52.87 172 ASN A C 1
ATOM 1312 O O . ASN A 1 178 ? 69.910 75.689 39.158 1.00 53.28 172 ASN A O 1
ATOM 1317 N N . LYS A 1 179 ? 68.135 74.905 40.318 1.00 53.92 173 LYS A N 1
ATOM 1318 C CA . LYS A 1 179 ? 68.791 73.682 40.741 1.00 55.00 173 LYS A CA 1
ATOM 1319 C C . LYS A 1 179 ? 69.392 73.013 39.520 1.00 55.74 173 LYS A C 1
ATOM 1320 O O . LYS A 1 179 ? 70.553 72.586 39.532 1.00 56.10 173 LYS A O 1
ATOM 1322 N N . GLU A 1 180 ? 68.594 72.952 38.457 1.00 56.56 174 GLU A N 1
ATOM 1323 C CA . GLU A 1 180 ? 69.005 72.323 37.211 1.00 57.64 174 GLU A CA 1
ATOM 1324 C C . GLU A 1 180 ? 70.217 73.033 36.632 1.00 58.54 174 GLU A C 1
ATOM 1325 O O . GLU A 1 180 ? 70.962 72.451 35.846 1.00 58.63 174 GLU A O 1
ATOM 1331 N N . ALA A 1 181 ? 70.415 74.286 37.036 1.00 59.63 175 ALA A N 1
ATOM 1332 C CA . ALA A 1 181 ? 71.537 75.086 36.551 1.00 60.84 175 ALA A CA 1
ATOM 1333 C C . ALA A 1 181 ? 72.866 74.749 37.232 1.00 61.93 175 ALA A C 1
ATOM 1334 O O . ALA A 1 181 ? 73.928 75.173 36.774 1.00 61.72 175 ALA A O 1
ATOM 1336 N N . GLN A 1 182 ? 72.813 73.988 38.322 1.00 63.05 176 GLN A N 1
ATOM 1337 C CA . GLN A 1 182 ? 74.032 73.607 39.038 1.00 64.07 176 GLN A CA 1
ATOM 1338 C C . GLN A 1 182 ? 74.693 72.418 38.350 1.00 64.78 176 GLN A C 1
ATOM 1339 O O . GLN A 1 182 ? 75.920 72.328 38.276 1.00 64.93 176 GLN A O 1
ATOM 1345 N N . LYS A 1 183 ? 73.868 71.507 37.847 1.00 65.49 177 LYS A N 1
ATOM 1346 C CA . LYS A 1 183 ? 74.367 70.315 37.176 1.00 66.05 177 LYS A CA 1
ATOM 1347 C C . LYS A 1 183 ? 75.108 70.690 35.909 1.00 66.84 177 LYS A C 1
ATOM 1348 O O . LYS A 1 183 ? 75.589 69.814 35.195 1.00 66.93 177 LYS A O 1
ATOM 1354 N N . TYR A 1 184 ? 75.204 71.987 35.627 1.00 67.51 178 TYR A N 1
ATOM 1355 C CA . TYR A 1 184 ? 75.874 72.434 34.412 1.00 68.00 178 TYR A CA 1
ATOM 1356 C C . TYR A 1 184 ? 76.785 73.654 34.613 1.00 68.68 178 TYR A C 1
ATOM 1357 O O . TYR A 1 184 ? 77.880 73.525 35.176 1.00 68.84 178 TYR A O 1
ATOM 1366 N N . GLY A 1 185 ? 76.339 74.828 34.160 1.00 69.14 179 GLY A N 1
ATOM 1367 C CA . GLY A 1 185 ? 77.125 76.067 34.279 1.00 69.65 179 GLY A CA 1
ATOM 1368 C C . GLY A 1 185 ? 77.521 76.444 35.709 1.00 70.09 179 GLY A C 1
ATOM 1369 O O . GLY A 1 185 ? 76.822 76.130 36.681 1.00 70.54 179 GLY A O 1
ATOM 1370 N N . SER A 1 186 ? 78.653 77.132 35.821 1.00 70.31 180 SER A N 1
ATOM 1371 C CA . SER A 1 186 ? 79.169 77.559 37.112 1.00 70.28 180 SER A CA 1
ATOM 1372 C C . SER A 1 186 ? 78.431 78.806 37.595 1.00 70.21 180 SER A C 1
ATOM 1373 O O . SER A 1 186 ? 78.480 79.145 38.783 1.00 70.40 180 SER A O 1
ATOM 1375 N N . THR A 1 187 ? 77.747 79.483 36.671 1.00 69.69 181 THR A N 1
ATOM 1376 C CA . THR A 1 187 ? 77.015 80.705 36.998 1.00 68.81 181 THR A CA 1
ATOM 1377 C C . THR A 1 187 ? 75.599 80.409 37.462 1.00 68.43 181 THR A C 1
ATOM 1378 O O . THR A 1 187 ? 75.219 79.248 37.664 1.00 68.66 181 THR A O 1
ATOM 1380 N N . ASN A 1 188 ? 74.829 81.479 37.639 1.00 67.20 182 ASN A N 1
ATOM 1381 C CA . ASN A 1 188 ? 73.437 81.381 38.048 1.00 66.20 182 ASN A CA 1
ATOM 1382 C C . ASN A 1 188 ? 72.634 81.969 36.892 1.00 65.65 182 ASN A C 1
ATOM 1383 O O . ASN A 1 188 ? 71.527 82.477 37.078 1.00 65.15 182 ASN A O 1
ATOM 1385 N N . HIS A 1 189 ? 73.216 81.900 35.697 1.00 64.68 183 HIS A N 1
ATOM 1386 C CA . HIS A 1 189 ? 72.582 82.427 34.500 1.00 63.41 183 HIS A CA 1
ATOM 1387 C C . HIS A 1 189 ? 72.107 81.298 33.570 1.00 62.63 183 HIS A C 1
ATOM 1388 O O . HIS A 1 189 ? 72.874 80.382 33.248 1.00 61.88 183 HIS A O 1
ATOM 1390 N N . TRP A 1 190 ? 70.847 81.367 33.143 1.00 61.04 184 TRP A N 1
ATOM 1391 C CA . TRP A 1 190 ? 70.248 80.368 32.263 1.00 58.91 184 TRP A CA 1
ATOM 1392 C C . TRP A 1 190 ? 69.161 81.042 31.403 1.00 58.55 184 TRP A C 1
ATOM 1393 O O . TRP A 1 190 ? 68.624 82.092 31.765 1.00 57.99 184 TRP A O 1
ATOM 1404 N N . GLU A 1 191 ? 68.839 80.443 30.262 1.00 58.22 185 GLU A N 1
ATOM 1405 C CA . GLU A 1 191 ? 67.850 81.023 29.360 1.00 58.19 185 GLU A CA 1
ATOM 1406 C C . GLU A 1 191 ? 66.770 80.001 28.989 1.00 58.31 185 GLU A C 1
ATOM 1407 O O . GLU A 1 191 ? 67.080 78.888 28.571 1.00 58.33 185 GLU A O 1
ATOM 1413 N N . VAL A 1 192 ? 65.503 80.393 29.128 1.00 58.44 186 VAL A N 1
ATOM 1414 C CA . VAL A 1 192 ? 64.355 79.517 28.845 1.00 58.45 186 VAL A CA 1
ATOM 1415 C C . VAL A 1 192 ? 63.675 79.794 27.506 1.00 58.80 186 VAL A C 1
ATOM 1416 O O . VAL A 1 192 ? 63.137 80.883 27.299 1.00 58.66 186 VAL A O 1
ATOM 1420 N N . CYS A 1 193 ? 63.672 78.804 26.612 1.00 59.19 187 CYS A N 1
ATOM 1421 C CA . CYS A 1 193 ? 63.057 78.964 25.288 1.00 59.53 187 CYS A CA 1
ATOM 1422 C C . CYS A 1 193 ? 61.826 78.073 25.136 1.00 59.72 187 CYS A C 1
ATOM 1423 O O . CYS A 1 193 ? 61.928 76.849 25.167 1.00 59.94 187 CYS A O 1
ATOM 1426 N N . TYR A 1 194 ? 60.665 78.686 24.944 1.00 59.99 188 TYR A N 1
ATOM 1427 C CA . TYR A 1 194 ? 59.411 77.940 24.817 1.00 60.18 188 TYR A CA 1
ATOM 1428 C C . TYR A 1 194 ? 58.579 78.419 23.620 1.00 60.29 188 TYR A C 1
ATOM 1429 O O . TYR A 1 194 ? 57.820 79.385 23.720 1.00 60.15 188 TYR A O 1
ATOM 1438 N N . GLY A 1 195 ? 58.747 77.740 22.488 1.00 60.37 189 GLY A N 1
ATOM 1439 C CA . GLY A 1 195 ? 58.012 78.074 21.277 1.00 60.76 189 GLY A CA 1
ATOM 1440 C C . GLY A 1 195 ? 58.083 79.524 20.814 1.00 61.02 189 GLY A C 1
ATOM 1441 O O . GLY A 1 195 ? 57.058 80.214 20.764 1.00 61.44 189 GLY A O 1
ATOM 1442 N N . SER A 1 196 ? 59.281 79.982 20.457 1.00 60.73 190 SER A N 1
ATOM 1443 C CA . SER A 1 196 ? 59.504 81.349 19.981 1.00 60.41 190 SER A CA 1
ATOM 1444 C C . SER A 1 196 ? 59.468 82.339 21.129 1.00 60.15 190 SER A C 1
ATOM 1445 O O . SER A 1 196 ? 59.670 83.539 20.931 1.00 60.13 190 SER A O 1
ATOM 1447 N N . THR A 1 197 ? 59.207 81.835 22.331 1.00 60.13 191 THR A N 1
ATOM 1448 C CA . THR A 1 197 ? 59.152 82.684 23.511 1.00 59.84 191 THR A CA 1
ATOM 1449 C C . THR A 1 197 ? 60.394 82.409 24.364 1.00 59.87 191 THR A C 1
ATOM 1450 O O . THR A 1 197 ? 60.838 81.259 24.467 1.00 59.89 191 THR A O 1
ATOM 1454 N N . VAL A 1 198 ? 60.961 83.460 24.958 1.00 59.41 192 VAL A N 1
ATOM 1455 C CA . VAL A 1 198 ? 62.158 83.310 25.770 1.00 59.17 192 VAL A CA 1
ATOM 1456 C C . VAL A 1 198 ? 62.084 84.082 27.081 1.00 59.33 192 VAL A C 1
ATOM 1457 O O . VAL A 1 198 ? 62.020 85.310 27.090 1.00 59.18 192 VAL A O 1
ATOM 1461 N N . ILE A 1 199 ? 62.102 83.356 28.193 1.00 59.57 193 ILE A N 1
ATOM 1462 C CA . ILE A 1 199 ? 62.097 83.977 29.515 1.00 59.79 193 ILE A CA 1
ATOM 1463 C C . ILE A 1 199 ? 63.544 83.830 30.015 1.00 59.46 193 ILE A C 1
ATOM 1464 O O . ILE A 1 199 ? 64.143 82.771 29.847 1.00 59.27 193 ILE A O 1
ATOM 1469 N N . CYS A 1 200 ? 64.110 84.887 30.598 1.00 59.40 194 CYS A N 1
ATOM 1470 C CA . CYS A 1 200 ? 65.491 84.853 31.081 1.00 60.11 194 CYS A CA 1
ATOM 1471 C C . CYS A 1 200 ? 65.636 85.277 32.546 1.00 59.92 194 CYS A C 1
ATOM 1472 O O . CYS A 1 200 ? 65.007 86.237 32.961 1.00 58.43 194 CYS A O 1
ATOM 1475 N N . SER A 1 201 ? 66.477 84.583 33.319 1.00 60.79 195 SER A N 1
ATOM 1476 C CA . SER A 1 201 ? 66.706 84.887 34.758 1.00 60.86 195 SER A CA 1
ATOM 1477 C C . SER A 1 201 ? 66.281 86.279 35.277 1.00 61.27 195 SER A C 1
ATOM 1478 O O . SER A 1 201 ? 65.396 86.377 36.186 1.00 63.47 195 SER A O 1
#

Foldseek 3Di:
DLLVQLVVLVVLLVCLVVVFFQALVSLLVNLVSQLVNLVSLLVQVVVVDQQRPNDGRDDNVVSVVSNVVSVVLNVVSVLVCVDPCNVGGHTNVLSDQVQCCAPVHNWGFDDWDWKAKACGDIHTFTQWTWDDDPSDIDIWGWDAAAQAIWIDDDPDIDHRGGVQVVNVVDDPDSWMWIGDDNDIHTD

Nearest PDB structures (foldseek):
  1r6k-assembly1_A  TM=1.005E+00  e=8.420E-38  human papillomavirus 11
  1tue-assembly6_Q  TM=9.569E-01  e=2.949E-20  human papillomavirus 18
  2jeu-assembly1_A  TM=9.430E-01  e=3.306E-20  Deltapapillomavirus 4
  1tue-assembly5_L  TM=9.539E-01  e=2.307E-19  human papillomavirus 18
  2jex-assembly1_A  TM=9.328E-01  e=1.546E-19  Deltapapillomavirus 4

Secondary structure (DSSP, 8-state):
-HHHHHHHHHHHHHHHHHH----HHHHHHHHHHHHHHHHHHHHHHHTT-SEETTEEP--HHHHHHHHHHHHHHHHHHHHHHTSTTTTS---TTTT-HHHHTSSSTT-EEEEEEEEEEE--EEEEEEEEEEEEETTEEEEE-EEE-SSEEEEEETTEEEEEEEHHHHTTSS-SSS--EEEETTEEEE-

Organism: Human papillomavirus 11 (NCBI:txid10580)

InterPro domains:
  IPR000427 Papillomavirus E2, C-terminal [PF00511] (285-360)
  IPR001866 Papillomavirus E2, N-terminal [PF00508] (1-196)
  IPR012677 Nucleotide-binding alpha-beta plait domain superfamily [G3DSA:3.30.70.330] (281-367)
  IPR033668 Regulatory protein E2 [MF_04001] (1-365)
  IPR035975 E2/EBNA1, C-terminal [SSF54957] (271-365)
  IPR036050 E2 regulatory, transactivation domain [SSF51332] (1-201)
  IPR042503 E2 regulatory, transactivation domain, subdomain 1 [G3DSA:1.10.287.30] (1-100)
  IPR042504 E2 regulatory, transactivation domain, subdomain 2 [G3DSA:2.170.200.10] (101-205)

Radius of gyration: 20.45 Å; Cα contacts (8 Å, |Δi|>4): 296; chains: 1; bounding box: 44×61×29 Å

GO terms:
  GO:0039693 viral DNA genome replication (P, IDA)
  GO:0005515 protein binding (F, IPI)

Solvent-accessible surface area: 10608 Å² total; per-residue (Å²): 109,32,60,62,133,2,46,68,2,51,96,66,8,104,58,12,107,130,73,108,16,95,59,0,107,74,5,15,87,11,22,128,6,8,85,63,22,6,68,4,12,75,106,0,76,63,80,64,67,70,107,30,74,180,66,98,13,36,65,71,102,71,6,60,81,97,3,118,32,0,60,43,0,30,110,32,0,70,7,0,18,162,36,131,26,7,132,38,82,0,49,36,132,21,0,21,60,118,30,4,95,36,67,10,62,133,14,3,1,26,116,34,69,78,0,79,0,35,69,90,70,118,29,47,5,17,40,51,0,0,29,58,98,136,87,66,23,70,80,16,72,18,40,21,32,27,145,0,0,21,23,47,59,56,169,167,114,59,81,28,14,70,0,74,42,33,4,139,147,89,35,120,70,78,67,31,76,0,40,79,71,116,75,85,57,88,82

CATH classification: 1.10.287.30 (+1 more: 2.170.200.10)

Sequence (187 aa):
AIAKRLDACQDQLLELYEENSIDIHKHIMHWKCIRLESVLLHKAKQMGLSHIGLQVVPPLTVSETKGHNAIEMQMHLESLAKTQYGVEPWTLQDTSYEMWLTPPKRCFKKQGNTVEVKFVMEYVVWTHIYLQDNDSWVKVTSSVDAKGIYYTCGQFKTYYVNFNKEAQKYGSTNHWEVCYGSTVICS

B-factor: mean 45.31, std 8.88, range [28.59, 70.54]